Protein AF-A0A2K6T485-F1 (afdb_monomer)

Radius of gyration: 26.62 Å; Cα contacts (8 Å, |Δi|>4): 175; chains: 1; bounding box: 55×67×64 Å

Structure (mmCIF, N/CA/C/O backbone):
data_AF-A0A2K6T485-F1
#
_entry.id   AF-A0A2K6T485-F1
#
loop_
_atom_site.group_PDB
_atom_site.id
_atom_site.type_symbol
_atom_site.label_atom_id
_atom_site.label_alt_id
_atom_site.label_comp_id
_atom_site.label_asym_id
_atom_site.label_entity_id
_atom_site.label_seq_id
_atom_site.pdbx_PDB_ins_code
_atom_site.Cartn_x
_atom_site.Cartn_y
_atom_site.Cartn_z
_atom_site.occupancy
_atom_site.B_iso_or_equiv
_atom_site.auth_seq_id
_atom_site.auth_comp_id
_atom_site.auth_asym_id
_atom_site.auth_atom_id
_atom_site.pdbx_PDB_model_num
ATOM 1 N N . MET A 1 1 ? -20.050 4.918 21.031 1.00 79.94 1 MET A N 1
ATOM 2 C CA . MET A 1 1 ? -18.834 5.276 20.266 1.00 79.94 1 MET A CA 1
ATOM 3 C C . MET A 1 1 ? -19.075 6.626 19.603 1.00 79.94 1 MET A C 1
ATOM 5 O O . MET A 1 1 ? -20.234 6.960 19.398 1.00 79.94 1 MET A O 1
ATOM 9 N N . ASP A 1 2 ? -18.033 7.409 19.326 1.00 85.50 2 ASP A N 1
ATOM 10 C CA . ASP A 1 2 ? -18.155 8.648 18.541 1.00 85.50 2 ASP A CA 1
ATOM 11 C C . ASP A 1 2 ? -18.545 8.312 17.085 1.00 85.50 2 ASP A C 1
ATOM 13 O O . ASP A 1 2 ? -18.011 7.363 16.506 1.00 85.50 2 ASP A O 1
ATOM 17 N N . GLU A 1 3 ? -19.474 9.066 16.495 1.00 88.00 3 GLU A N 1
ATOM 18 C CA . GLU A 1 3 ? -19.942 8.876 15.114 1.00 88.00 3 GLU A CA 1
ATOM 19 C C . GLU A 1 3 ? -18.791 8.966 14.098 1.00 88.00 3 GLU A C 1
ATOM 21 O O . GLU A 1 3 ? -18.724 8.194 13.139 1.00 88.00 3 GLU A O 1
ATOM 26 N N . THR A 1 4 ? -17.820 9.848 14.345 1.00 89.06 4 THR A N 1
ATOM 27 C CA . THR A 1 4 ? -16.644 10.013 13.480 1.00 89.06 4 THR A CA 1
ATOM 28 C C . THR A 1 4 ? -15.755 8.769 13.478 1.00 89.06 4 THR A C 1
ATOM 30 O O . THR A 1 4 ? -15.244 8.357 12.432 1.00 89.06 4 THR A O 1
ATOM 33 N N . VAL A 1 5 ? -15.622 8.120 14.638 1.00 90.19 5 VAL A N 1
ATOM 34 C CA . VAL A 1 5 ? -14.882 6.864 14.805 1.00 90.19 5 VAL A CA 1
ATOM 35 C C . VAL A 1 5 ? -15.635 5.714 14.130 1.00 90.19 5 VAL A C 1
ATOM 37 O O . VAL A 1 5 ? -15.007 4.886 13.467 1.00 90.19 5 VAL A O 1
ATOM 40 N N . ALA A 1 6 ? -16.971 5.700 14.211 1.00 89.69 6 ALA A N 1
ATOM 41 C CA . ALA A 1 6 ? -17.816 4.723 13.521 1.00 89.69 6 ALA A CA 1
ATOM 42 C C . ALA A 1 6 ? -17.600 4.745 12.011 1.00 89.69 6 ALA A C 1
ATOM 44 O O . ALA A 1 6 ? -17.328 3.711 11.393 1.00 89.69 6 ALA A O 1
ATOM 45 N N . GLU A 1 7 ? -17.678 5.937 11.421 1.00 91.62 7 GLU A N 1
ATOM 46 C CA . GLU A 1 7 ? -17.526 6.106 9.982 1.00 91.62 7 GLU A CA 1
ATOM 47 C C . GLU A 1 7 ? -16.088 5.813 9.532 1.00 91.62 7 GLU A C 1
ATOM 49 O O . GLU A 1 7 ? -15.882 5.226 8.466 1.00 91.62 7 GLU A O 1
ATOM 54 N N . PHE A 1 8 ? -15.084 6.136 10.356 1.00 92.75 8 PHE A N 1
ATOM 55 C CA . PHE A 1 8 ? -13.697 5.763 10.084 1.00 92.75 8 PHE A CA 1
ATOM 56 C C . PHE A 1 8 ? -13.519 4.241 10.032 1.00 92.75 8 PHE A C 1
ATOM 58 O O . PHE A 1 8 ? -13.051 3.715 9.021 1.00 92.75 8 PHE A O 1
ATOM 65 N N . ILE A 1 9 ? -13.954 3.519 11.072 1.00 92.31 9 ILE A N 1
ATOM 66 C CA . ILE A 1 9 ? -13.862 2.052 11.135 1.00 92.31 9 ILE A CA 1
ATOM 67 C C . ILE A 1 9 ? -14.595 1.426 9.946 1.00 92.31 9 ILE A C 1
ATOM 69 O O . ILE A 1 9 ? -14.029 0.602 9.225 1.00 92.31 9 ILE A O 1
ATOM 73 N N . LYS A 1 10 ? -15.831 1.859 9.684 1.00 93.19 10 LYS A N 1
ATOM 74 C CA . LYS A 1 10 ? -16.636 1.398 8.548 1.00 93.19 10 LYS A CA 1
ATOM 75 C C . LYS A 1 10 ? -15.887 1.561 7.227 1.00 93.19 10 LYS A C 1
ATOM 77 O O . LYS A 1 10 ? -15.813 0.616 6.438 1.00 93.19 10 LYS A O 1
ATOM 82 N N . ARG A 1 11 ? -15.307 2.738 6.982 1.00 93.31 11 ARG A N 1
ATOM 83 C CA . ARG A 1 11 ? -14.597 3.034 5.735 1.00 93.31 11 ARG A CA 1
ATOM 84 C C . ARG A 1 11 ? -13.308 2.228 5.599 1.00 93.31 11 ARG A C 1
ATOM 86 O O . ARG A 1 11 ? -13.016 1.764 4.498 1.00 93.31 11 ARG A O 1
ATOM 93 N N . THR A 1 12 ? -12.576 2.005 6.688 1.00 92.00 12 THR A N 1
ATOM 94 C CA . THR A 1 12 ? -11.377 1.155 6.694 1.00 92.00 12 THR A CA 1
ATOM 95 C C . THR A 1 12 ? -11.732 -0.300 6.395 1.00 92.00 12 THR A C 1
ATOM 97 O O . THR A 1 12 ? -11.149 -0.896 5.491 1.00 92.00 12 THR A O 1
ATOM 100 N N . ILE A 1 13 ? -12.767 -0.854 7.033 1.00 92.12 13 ILE A N 1
ATOM 101 C CA . ILE A 1 13 ? -13.208 -2.234 6.772 1.00 92.12 13 ILE A CA 1
ATOM 102 C C . ILE A 1 13 ? -13.727 -2.398 5.332 1.00 92.12 13 ILE A C 1
ATOM 104 O O . ILE A 1 13 ? -13.461 -3.406 4.671 1.00 92.12 13 ILE A O 1
ATOM 108 N N . LEU A 1 14 ? -14.417 -1.390 4.787 1.00 92.94 14 LEU A N 1
ATOM 109 C CA . LEU A 1 14 ? -14.865 -1.401 3.392 1.00 92.94 14 LEU A CA 1
ATOM 110 C C . LEU A 1 14 ? -13.715 -1.409 2.373 1.00 92.94 14 LEU A C 1
ATOM 112 O O . LEU A 1 14 ? -13.938 -1.864 1.250 1.00 92.94 14 LEU A O 1
ATOM 116 N N . LYS A 1 15 ? -12.497 -0.989 2.730 1.00 91.12 15 LYS A N 1
ATOM 117 C CA . LYS A 1 15 ? -11.320 -1.096 1.846 1.00 91.12 15 LYS A CA 1
ATOM 118 C C . LYS A 1 15 ? -10.732 -2.510 1.804 1.00 91.12 15 LYS A C 1
ATOM 120 O O . LYS A 1 15 ? -10.222 -2.925 0.768 1.00 91.12 15 LYS A O 1
ATOM 125 N N . ILE A 1 16 ? -10.862 -3.280 2.884 1.00 91.69 16 ILE A N 1
ATOM 126 C CA . ILE A 1 16 ? -10.257 -4.615 3.026 1.00 91.69 16 ILE A CA 1
ATOM 127 C C . ILE A 1 16 ? -10.924 -5.635 2.099 1.00 91.69 16 ILE A C 1
ATOM 129 O O . ILE A 1 16 ? -12.150 -5.716 2.049 1.00 91.69 16 ILE A O 1
ATOM 133 N N . ARG A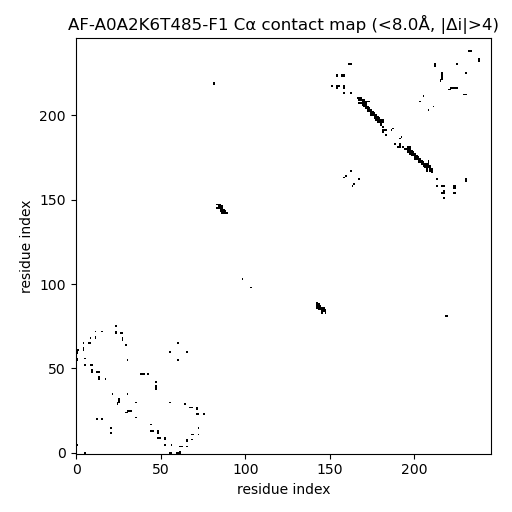 1 17 ? -10.167 -6.468 1.380 1.00 89.06 17 ARG A N 1
ATOM 134 C CA . ARG A 1 17 ? -10.760 -7.524 0.540 1.00 89.06 17 ARG A CA 1
ATOM 135 C C . ARG A 1 17 ? -11.401 -8.627 1.392 1.00 89.06 17 ARG A C 1
ATOM 137 O O . ARG A 1 17 ? -10.921 -8.955 2.470 1.00 89.06 17 ARG A O 1
ATOM 144 N N . MET A 1 18 ? -12.486 -9.234 0.902 1.00 86.62 18 MET A N 1
ATOM 145 C CA . MET A 1 18 ? -13.259 -10.230 1.671 1.00 86.62 18 MET A CA 1
ATOM 146 C C . MET A 1 18 ? -12.441 -11.460 2.096 1.00 86.62 18 MET A C 1
ATOM 148 O O . MET A 1 18 ? -12.675 -12.001 3.170 1.00 86.62 18 MET A O 1
ATOM 152 N N . ASN A 1 19 ? -11.482 -11.888 1.274 1.00 86.56 19 ASN A N 1
ATOM 153 C CA . ASN A 1 19 ? -10.583 -13.009 1.566 1.00 86.56 19 ASN A CA 1
ATOM 154 C C . ASN A 1 19 ? -9.575 -12.706 2.691 1.00 86.56 19 ASN A C 1
ATOM 156 O O . ASN A 1 19 ? -9.123 -13.625 3.361 1.00 86.56 19 ASN A O 1
ATOM 160 N N . GLU A 1 20 ? -9.225 -11.435 2.889 1.00 90.12 20 GLU A N 1
ATOM 161 C CA . GLU A 1 20 ? -8.238 -10.970 3.874 1.00 90.12 20 GLU A CA 1
ATOM 162 C C . GLU A 1 20 ? -8.903 -10.462 5.161 1.00 90.12 20 GLU A C 1
ATOM 164 O O . GLU A 1 20 ? -8.262 -10.382 6.208 1.00 90.12 20 GLU A O 1
ATOM 169 N N . LEU A 1 21 ? -10.202 -10.151 5.103 1.00 90.00 21 LEU A N 1
ATOM 170 C CA . LEU A 1 21 ? -10.945 -9.506 6.181 1.00 90.00 21 LEU A CA 1
ATOM 171 C C . LEU A 1 21 ? -10.860 -10.255 7.512 1.00 90.00 21 LEU A C 1
ATOM 173 O O . LEU A 1 21 ? -10.570 -9.642 8.535 1.00 90.00 21 LEU A O 1
ATOM 177 N N . LEU A 1 22 ? -11.075 -11.571 7.508 1.00 89.19 22 LEU A N 1
ATOM 178 C CA . LEU A 1 22 ? -11.005 -12.366 8.735 1.00 89.19 22 LEU A CA 1
ATOM 179 C C . LEU A 1 22 ? -9.598 -12.328 9.351 1.00 89.19 22 LEU A C 1
ATOM 181 O O . LEU A 1 22 ? -9.467 -12.202 10.563 1.00 89.19 22 LEU A O 1
ATOM 185 N N . THR A 1 23 ? -8.554 -12.401 8.525 1.00 90.88 23 THR A N 1
ATOM 186 C CA . THR A 1 23 ? -7.157 -12.361 8.975 1.00 90.88 23 THR A CA 1
ATOM 187 C C . THR A 1 23 ? -6.824 -11.021 9.624 1.00 90.88 23 THR A C 1
ATOM 189 O O . THR A 1 23 ? -6.237 -10.998 10.703 1.00 90.88 23 THR A O 1
ATOM 192 N N . ILE A 1 24 ? -7.253 -9.912 9.013 1.00 92.12 24 ILE A N 1
ATOM 193 C CA . ILE A 1 24 ? -7.027 -8.568 9.560 1.00 92.12 24 ILE A CA 1
ATOM 194 C C . ILE A 1 24 ? -7.814 -8.362 10.859 1.00 92.12 24 ILE A C 1
ATOM 196 O O . ILE A 1 24 ? -7.262 -7.836 11.820 1.00 92.12 24 ILE A O 1
ATOM 200 N N . LEU A 1 25 ? -9.070 -8.818 10.933 1.00 91.19 25 LEU A N 1
ATOM 201 C CA . LEU A 1 25 ? -9.871 -8.706 12.158 1.00 91.19 25 LEU A CA 1
ATOM 202 C C . LEU A 1 25 ? -9.291 -9.531 13.314 1.00 91.19 25 LEU A C 1
ATOM 204 O O . LEU A 1 25 ? -9.320 -9.068 14.450 1.00 91.19 25 LEU A O 1
ATOM 208 N N . LYS A 1 26 ? -8.729 -10.714 13.033 1.00 89.94 26 LYS A N 1
ATOM 209 C CA . LYS A 1 26 ? -8.004 -11.504 14.038 1.00 89.94 26 LYS A CA 1
ATOM 210 C C . LYS A 1 26 ? -6.728 -10.805 14.501 1.00 89.94 26 LYS A C 1
ATOM 212 O O . LYS A 1 26 ? -6.468 -10.768 15.694 1.00 89.94 26 LYS A O 1
ATOM 217 N N . ALA A 1 27 ? -5.958 -10.224 13.579 1.00 91.75 27 ALA A N 1
ATOM 218 C CA . ALA A 1 27 ? -4.752 -9.467 13.920 1.00 91.75 27 ALA A CA 1
ATOM 219 C C . ALA A 1 27 ? -5.056 -8.192 14.726 1.00 91.75 27 ALA A C 1
ATOM 221 O O . ALA A 1 27 ? -4.223 -7.750 15.510 1.00 91.75 27 ALA A O 1
ATOM 222 N N . TRP A 1 28 ? -6.241 -7.605 14.533 1.00 93.25 28 TRP A N 1
ATOM 223 C CA . TRP A 1 28 ? -6.695 -6.441 15.291 1.00 93.25 28 TRP A CA 1
ATOM 224 C C . TRP A 1 28 ? -7.025 -6.757 16.753 1.00 93.25 28 TRP A C 1
ATOM 226 O O . TRP A 1 28 ? -6.926 -5.862 17.585 1.00 93.25 28 TRP A O 1
ATOM 236 N N . ASP A 1 29 ? -7.396 -8.004 17.066 1.00 89.31 29 ASP A N 1
ATOM 237 C CA . ASP A 1 29 ? -7.636 -8.533 18.424 1.00 89.31 29 ASP A CA 1
ATOM 238 C C . ASP A 1 29 ? -8.645 -7.741 19.293 1.00 89.31 29 ASP A C 1
ATOM 240 O O . ASP A 1 29 ? -8.811 -7.971 20.487 1.00 89.31 29 ASP A O 1
ATOM 244 N N . PHE A 1 30 ? -9.393 -6.811 18.697 1.00 90.31 30 PHE A N 1
ATOM 245 C CA . PHE A 1 30 ? -10.444 -6.060 19.388 1.00 90.31 30 PHE A CA 1
ATOM 246 C C . PHE A 1 30 ? -11.745 -6.877 19.521 1.00 90.31 30 PHE A C 1
ATOM 248 O O . PHE A 1 30 ? -12.484 -6.805 20.518 1.00 90.31 30 PHE A O 1
ATOM 255 N N . LEU A 1 31 ? -12.035 -7.688 18.498 1.00 86.19 31 LEU A N 1
ATOM 256 C CA . LEU A 1 31 ? -13.189 -8.579 18.446 1.00 86.19 31 LEU A CA 1
ATOM 257 C C . LEU A 1 31 ? -12.742 -10.016 18.762 1.00 86.19 31 LEU A C 1
ATOM 259 O O . LEU A 1 31 ? -12.015 -10.606 17.966 1.00 86.19 31 LEU A O 1
ATOM 263 N N . PRO A 1 32 ? -13.177 -10.599 19.894 1.00 80.44 32 PRO A N 1
ATOM 264 C CA . PRO A 1 32 ? -12.758 -11.930 20.306 1.00 80.44 32 PRO A CA 1
ATOM 265 C C . PRO A 1 32 ? -13.291 -12.998 19.348 1.00 80.44 32 PRO A C 1
ATOM 267 O O . PRO A 1 32 ? -14.326 -12.835 18.695 1.00 80.44 32 PRO A O 1
ATOM 270 N N . GLU A 1 33 ? -12.582 -14.121 19.275 1.00 79.75 33 GLU A N 1
ATOM 271 C CA . GLU A 1 33 ? -12.801 -15.131 18.237 1.00 79.75 33 GLU A CA 1
ATOM 272 C C . GLU A 1 33 ? -14.192 -15.786 18.295 1.00 79.75 33 GLU A C 1
ATOM 274 O O . GLU A 1 33 ? -14.746 -16.148 17.260 1.00 79.75 33 GLU A O 1
ATOM 279 N N . ASN A 1 34 ? -14.815 -15.848 19.473 1.00 78.69 34 ASN A N 1
ATOM 280 C CA . ASN A 1 34 ? -16.198 -16.306 19.645 1.00 78.69 34 ASN A CA 1
ATOM 281 C C . ASN A 1 34 ? -17.222 -15.429 18.895 1.00 78.69 34 ASN A C 1
ATOM 283 O O . ASN A 1 34 ? -18.171 -15.940 18.297 1.00 78.69 34 ASN A O 1
ATOM 287 N N . GLN A 1 35 ? -17.015 -14.112 18.882 1.00 78.31 35 GLN A N 1
ATOM 288 C CA . GLN A 1 35 ? -17.867 -13.172 18.153 1.00 78.31 35 GLN A CA 1
ATOM 289 C C . GLN A 1 35 ? -17.597 -13.263 16.650 1.00 78.31 35 GLN A C 1
ATOM 291 O O . GLN A 1 35 ? -18.531 -13.274 15.851 1.00 78.31 35 GLN A O 1
ATOM 296 N N . LEU A 1 36 ? -16.329 -13.432 16.262 1.00 79.19 36 LEU A N 1
ATOM 297 C CA . LEU A 1 36 ? -15.944 -13.637 14.865 1.00 79.19 36 LEU A CA 1
ATOM 298 C C . LEU A 1 36 ? -16.519 -14.938 14.286 1.00 79.19 36 LEU A C 1
ATOM 300 O O . LEU A 1 36 ? -16.968 -14.933 13.147 1.00 79.19 36 LEU A O 1
ATOM 304 N N . GLN A 1 37 ? -16.587 -16.030 15.052 1.00 75.56 37 GLN A N 1
ATOM 305 C CA . GLN A 1 37 ? -17.197 -17.292 14.601 1.00 75.56 37 GLN A CA 1
ATOM 306 C C . GLN A 1 37 ? -18.712 -17.189 14.372 1.00 75.56 37 GLN A C 1
ATOM 308 O O . GLN A 1 37 ? -19.254 -17.882 13.512 1.00 75.56 37 GLN A O 1
ATOM 313 N N . THR A 1 38 ? -19.391 -16.312 15.114 1.00 77.19 38 THR A N 1
ATOM 314 C CA . THR A 1 38 ? -20.844 -16.092 15.001 1.00 77.19 38 THR A CA 1
ATOM 315 C C . THR A 1 38 ? -21.204 -15.280 13.750 1.00 77.19 38 THR A C 1
ATOM 317 O O . THR A 1 38 ? -22.336 -15.310 13.264 1.00 77.19 38 THR A O 1
ATOM 320 N N . ILE A 1 39 ? -20.238 -14.554 13.189 1.00 79.12 39 ILE A N 1
ATOM 321 C CA . ILE A 1 39 ? -20.453 -13.685 12.040 1.00 79.12 39 ILE A CA 1
ATOM 322 C C . ILE A 1 39 ? -20.458 -14.493 10.736 1.00 79.12 39 ILE A C 1
ATOM 324 O O . ILE A 1 39 ? -19.507 -15.186 10.378 1.00 79.12 39 ILE A O 1
ATOM 328 N N . ASN A 1 40 ? -21.527 -14.337 9.955 1.00 80.44 40 ASN A N 1
ATOM 329 C CA . ASN A 1 40 ? -21.621 -14.940 8.631 1.00 80.44 40 ASN A CA 1
ATOM 330 C C . ASN A 1 40 ? -20.788 -14.157 7.597 1.00 80.44 40 ASN A C 1
ATOM 332 O O . ASN A 1 40 ? -21.238 -13.145 7.063 1.00 80.44 40 ASN A O 1
ATOM 336 N N . PHE A 1 41 ? -19.599 -14.653 7.252 1.00 80.44 41 PHE A N 1
ATOM 337 C CA . PHE A 1 41 ? -18.741 -14.054 6.216 1.00 80.44 41 PHE A CA 1
ATOM 338 C C . PHE A 1 41 ? -19.174 -14.353 4.769 1.00 80.44 41 PHE A C 1
ATOM 340 O O . PHE A 1 41 ? -18.571 -13.827 3.836 1.00 80.44 41 PHE A O 1
ATOM 347 N N . ARG A 1 42 ? -20.218 -15.169 4.550 1.00 79.94 42 ARG A N 1
ATOM 348 C CA . ARG A 1 42 ? -20.748 -15.470 3.204 1.00 79.94 42 ARG A CA 1
ATOM 349 C C . ARG A 1 42 ? -21.761 -14.436 2.694 1.00 79.94 42 ARG A C 1
ATOM 351 O O . ARG A 1 42 ? -22.263 -14.578 1.583 1.00 79.94 42 ARG A O 1
ATOM 358 N N . GLN A 1 43 ? -22.090 -13.423 3.494 1.00 84.69 43 GLN A N 1
ATOM 359 C CA . GLN A 1 43 ? -23.063 -12.387 3.136 1.00 84.69 43 GLN A CA 1
ATOM 360 C C . GLN A 1 43 ? -22.444 -11.223 2.345 1.00 84.69 43 GLN A C 1
ATOM 362 O O . GLN A 1 43 ? -21.229 -11.142 2.156 1.00 84.69 43 GLN A O 1
ATOM 367 N N . ARG A 1 44 ? -23.289 -10.281 1.898 1.00 85.69 44 ARG A N 1
ATOM 368 C CA . ARG A 1 44 ? -22.821 -9.037 1.269 1.00 85.69 44 ARG A CA 1
ATOM 369 C C . ARG A 1 44 ? -21.952 -8.238 2.240 1.00 85.69 44 ARG A C 1
ATOM 371 O O . ARG A 1 44 ? -22.303 -8.064 3.407 1.00 85.69 44 ARG A O 1
ATOM 378 N N . LYS A 1 45 ? -20.849 -7.695 1.721 1.00 87.88 45 LYS A N 1
ATOM 379 C CA . LYS A 1 45 ? -19.852 -6.957 2.504 1.00 87.88 45 LYS A CA 1
ATOM 380 C C . LYS A 1 45 ? -20.455 -5.798 3.297 1.00 87.88 45 LYS A C 1
ATOM 382 O O . LYS A 1 45 ? -20.119 -5.632 4.457 1.00 87.88 45 LYS A O 1
ATOM 387 N N . GLU A 1 46 ? -21.367 -5.029 2.713 1.00 88.94 46 GLU A N 1
ATOM 388 C CA . GLU A 1 46 ? -21.984 -3.882 3.394 1.00 88.94 46 GLU A CA 1
ATOM 389 C C . GLU A 1 46 ? -22.744 -4.287 4.662 1.00 88.94 46 GLU A C 1
ATOM 391 O O . GLU A 1 46 ? -22.539 -3.690 5.716 1.00 88.94 46 GLU A O 1
ATOM 396 N N . SER A 1 47 ? -23.559 -5.344 4.592 1.00 89.38 47 SER A N 1
ATOM 397 C CA . SER A 1 47 ? -24.296 -5.872 5.747 1.00 89.38 47 SER A CA 1
ATOM 398 C C . SER A 1 47 ? -23.353 -6.413 6.822 1.00 89.38 47 SER A C 1
ATOM 400 O O . SER A 1 47 ? -23.573 -6.202 8.013 1.00 89.38 47 SER A O 1
ATOM 402 N N . LEU A 1 48 ? -22.262 -7.063 6.404 1.00 90.00 48 LEU A N 1
ATOM 403 C CA . LEU A 1 48 ? -21.207 -7.520 7.305 1.00 90.00 48 LEU A CA 1
ATOM 404 C C . LEU A 1 48 ? -20.537 -6.347 8.033 1.00 90.00 48 LEU A C 1
ATOM 406 O O . LEU A 1 48 ? -20.372 -6.404 9.247 1.00 90.00 48 LEU A O 1
ATOM 410 N N . VAL A 1 49 ? -20.186 -5.278 7.313 1.00 90.94 49 VAL A N 1
ATOM 411 C CA . VAL A 1 49 ? -19.576 -4.085 7.914 1.00 90.94 49 VAL A CA 1
ATOM 412 C C . VAL A 1 49 ? -20.534 -3.410 8.890 1.00 90.94 49 VAL A C 1
ATOM 414 O O . VAL A 1 49 ? -20.109 -3.053 9.980 1.00 90.94 49 VAL A O 1
ATOM 417 N N . GLN A 1 50 ? -21.821 -3.285 8.556 1.00 90.75 50 GLN A N 1
ATOM 418 C CA . GLN A 1 50 ? -22.820 -2.740 9.484 1.00 90.75 50 GLN A CA 1
ATOM 419 C C . GLN A 1 50 ? -22.900 -3.552 10.784 1.00 90.75 50 GLN A C 1
ATOM 421 O O . GLN A 1 50 ? -22.959 -2.974 11.867 1.00 90.75 50 GLN A O 1
ATOM 426 N N . HIS A 1 51 ? -22.856 -4.884 10.688 1.00 89.81 51 HIS A N 1
ATOM 427 C CA . HIS A 1 51 ? -22.851 -5.752 11.864 1.00 89.81 51 HIS A CA 1
ATOM 428 C C . HIS A 1 51 ? -21.567 -5.591 12.695 1.00 89.81 51 HIS A C 1
ATOM 430 O O . HIS A 1 51 ? -21.640 -5.456 13.912 1.00 89.81 51 HIS A O 1
ATOM 436 N N . LEU A 1 52 ? -20.402 -5.537 12.042 1.00 90.00 52 LEU A N 1
ATOM 437 C CA . LEU A 1 52 ? -19.113 -5.317 12.706 1.00 90.00 52 LEU A CA 1
ATOM 438 C C . LEU A 1 52 ? -19.050 -3.959 13.414 1.00 90.00 52 LEU A C 1
ATOM 440 O O . LEU A 1 52 ? -18.594 -3.888 14.549 1.00 90.00 52 LEU A O 1
ATOM 444 N N . VAL A 1 53 ? -19.538 -2.893 12.775 1.00 91.62 53 VAL A N 1
ATOM 445 C CA . VAL A 1 53 ? -19.582 -1.551 13.373 1.00 91.62 53 VAL A CA 1
ATOM 446 C C . VAL A 1 53 ? -20.481 -1.542 14.606 1.00 91.62 53 VAL A C 1
ATOM 448 O O . VAL A 1 53 ? -20.070 -1.003 15.627 1.00 91.62 53 VAL A O 1
ATOM 451 N N . ARG A 1 54 ? -21.641 -2.212 14.564 1.00 91.00 54 ARG A N 1
ATOM 452 C CA . ARG A 1 54 ? -22.523 -2.345 15.735 1.00 91.00 54 ARG A CA 1
ATOM 453 C C . ARG A 1 54 ? -21.830 -3.053 16.905 1.00 91.00 54 ARG A C 1
ATOM 455 O O . ARG A 1 54 ? -21.904 -2.582 18.032 1.00 91.00 54 ARG A O 1
ATOM 462 N N . LEU A 1 55 ? -21.090 -4.131 16.643 1.00 89.81 55 LEU A N 1
ATOM 463 C CA . LEU A 1 55 ? -20.302 -4.811 17.681 1.00 89.81 55 LEU A CA 1
ATOM 464 C C . LEU A 1 55 ? -19.199 -3.905 18.253 1.00 89.81 55 LEU A C 1
ATOM 466 O O . LEU A 1 55 ? -18.928 -3.930 19.454 1.00 89.81 55 LEU A O 1
ATOM 470 N N . CYS A 1 56 ? -18.576 -3.077 17.411 1.00 90.38 56 CYS A N 1
ATOM 471 C CA . CYS A 1 56 ? -17.612 -2.074 17.862 1.00 90.38 56 CYS A CA 1
ATOM 472 C C . CYS A 1 56 ? -18.266 -0.961 18.698 1.00 90.38 56 CYS A C 1
ATOM 474 O O . CYS A 1 56 ? -17.652 -0.475 19.648 1.00 90.38 56 CYS A O 1
ATOM 476 N N . GLU A 1 57 ? -19.508 -0.577 18.390 1.00 90.06 57 GLU A N 1
ATOM 477 C CA . GLU A 1 57 ? -20.293 0.374 19.184 1.00 90.06 57 GLU A CA 1
ATOM 478 C C . GLU A 1 57 ? -20.619 -0.176 20.570 1.00 90.06 57 GLU A C 1
ATOM 480 O O . GLU A 1 57 ? -20.384 0.518 21.560 1.00 90.06 57 GLU A O 1
ATOM 485 N N . GLU A 1 58 ? -21.097 -1.422 20.634 1.00 89.69 58 GLU A N 1
ATOM 486 C CA . GLU A 1 58 ? -21.443 -2.127 21.875 1.00 89.69 58 GLU A CA 1
ATOM 487 C C . GLU A 1 58 ? -20.229 -2.303 22.795 1.00 89.69 58 GLU A C 1
ATOM 489 O O . GLU A 1 58 ? -20.334 -2.164 24.012 1.00 89.69 58 GLU A O 1
ATOM 494 N N . LYS A 1 59 ? -19.048 -2.556 22.220 1.00 87.69 59 LYS A N 1
ATOM 495 C CA . LYS A 1 59 ? -17.785 -2.662 22.966 1.00 87.69 59 LYS A CA 1
ATOM 496 C C . LYS A 1 59 ? -17.097 -1.323 23.230 1.00 87.69 59 LYS A C 1
ATOM 498 O O . LYS A 1 59 ? -16.007 -1.316 23.795 1.00 87.69 59 LYS A O 1
ATOM 503 N N . HIS A 1 60 ? -17.718 -0.210 22.843 1.00 86.81 60 HIS A N 1
ATOM 504 C CA . HIS A 1 60 ? -17.178 1.138 23.009 1.00 86.81 60 HIS A CA 1
ATOM 505 C C . HIS A 1 60 ? -15.778 1.321 22.398 1.00 86.81 60 HIS A C 1
ATOM 507 O O . HIS A 1 60 ? -14.868 1.803 23.073 1.00 86.81 60 HIS A O 1
ATOM 513 N N . ALA A 1 61 ? -15.606 0.972 21.118 1.00 89.31 61 ALA A N 1
ATOM 514 C CA . ALA A 1 61 ? -14.331 1.185 20.436 1.00 89.31 61 ALA A CA 1
ATOM 515 C C . ALA A 1 61 ? -13.897 2.659 20.507 1.00 89.31 61 ALA A C 1
ATOM 517 O O . ALA A 1 61 ? -14.690 3.589 20.317 1.00 89.31 61 ALA A O 1
ATOM 518 N N . SER A 1 62 ? -12.623 2.863 20.818 1.00 92.19 62 SER A N 1
ATOM 519 C CA . SER A 1 62 ? -12.012 4.178 20.950 1.00 92.19 62 SER A CA 1
ATOM 520 C C . SER A 1 62 ? -11.339 4.615 19.648 1.00 92.19 62 SER A C 1
ATOM 522 O O . SER A 1 62 ? -11.090 3.819 18.740 1.00 92.19 62 SER A O 1
ATOM 524 N N . LEU A 1 63 ? -10.967 5.895 19.573 1.00 91.12 63 LEU A N 1
ATOM 525 C CA . LEU A 1 63 ? -10.149 6.412 18.473 1.00 91.12 63 LEU A CA 1
ATOM 526 C C . LEU A 1 63 ? -8.805 5.669 18.350 1.00 91.12 63 LEU A C 1
ATOM 528 O O . LEU A 1 63 ? -8.311 5.481 17.242 1.00 91.12 63 LEU A O 1
ATOM 532 N N . ASN A 1 64 ? -8.224 5.220 19.469 1.00 90.75 64 ASN A N 1
ATOM 533 C CA . ASN A 1 64 ? -6.970 4.464 19.447 1.00 90.75 64 ASN A CA 1
ATOM 534 C C . ASN A 1 64 ? -7.156 3.089 18.795 1.00 90.75 64 ASN A C 1
ATOM 536 O O . ASN A 1 64 ? -6.287 2.660 18.042 1.00 90.75 64 ASN A O 1
ATOM 540 N N . ASP A 1 65 ? -8.290 2.428 19.041 1.00 91.81 65 ASP A N 1
ATOM 541 C CA . ASP A 1 65 ? -8.595 1.120 18.447 1.00 91.81 65 ASP A CA 1
ATOM 542 C C . ASP A 1 65 ? -8.807 1.251 16.936 1.00 91.81 65 ASP A C 1
ATOM 544 O O . ASP A 1 65 ? -8.307 0.441 16.155 1.00 91.81 65 ASP A O 1
ATOM 548 N N . ALA A 1 66 ? -9.483 2.323 16.517 1.00 92.00 66 ALA A N 1
ATOM 549 C CA . ALA A 1 66 ? -9.646 2.673 15.112 1.00 92.00 66 ALA A CA 1
ATOM 550 C C . ALA A 1 66 ? -8.303 2.985 14.427 1.00 92.00 66 ALA A C 1
ATOM 552 O O . ALA A 1 66 ? -8.045 2.494 13.329 1.00 92.00 66 ALA A O 1
ATOM 553 N N . ALA A 1 67 ? -7.420 3.747 15.080 1.00 91.88 67 ALA A N 1
ATOM 554 C CA . ALA A 1 67 ? -6.077 4.020 14.570 1.00 91.88 67 ALA A CA 1
ATOM 555 C C . ALA A 1 67 ? -5.228 2.741 14.474 1.00 91.88 67 ALA A C 1
ATOM 557 O O . ALA A 1 67 ? -4.504 2.551 13.499 1.00 91.88 67 ALA A O 1
ATOM 558 N N . LEU A 1 68 ? -5.350 1.829 15.445 1.00 94.38 68 LEU A N 1
ATOM 559 C CA . LEU A 1 68 ? -4.670 0.535 15.409 1.00 94.38 68 LEU A CA 1
ATOM 560 C C . LEU A 1 68 ? -5.126 -0.311 14.212 1.00 94.38 68 LEU A C 1
ATOM 562 O O . LEU A 1 68 ? -4.289 -0.911 13.540 1.00 94.38 68 LEU A O 1
ATOM 566 N N . LEU A 1 69 ? -6.427 -0.314 13.903 1.00 93.94 69 LEU A N 1
ATOM 567 C CA . LEU A 1 69 ? -6.962 -0.995 12.722 1.00 93.94 69 LEU A CA 1
ATOM 568 C C . LEU A 1 69 ? -6.344 -0.456 11.420 1.00 93.94 69 LEU A C 1
ATOM 570 O O . LEU A 1 69 ? -6.012 -1.238 10.531 1.00 93.94 69 LEU A O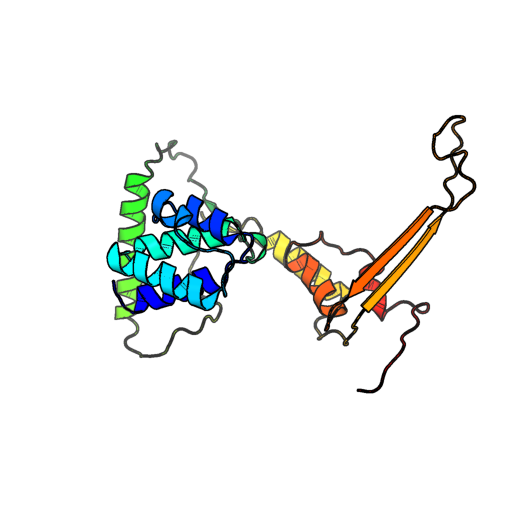 1
ATOM 574 N N . ASP A 1 70 ? -6.166 0.861 11.308 1.00 92.88 70 ASP A N 1
ATOM 575 C CA . ASP A 1 70 ? -5.551 1.497 10.133 1.00 92.88 70 ASP A CA 1
ATOM 576 C C . ASP A 1 70 ? -4.050 1.176 9.997 1.00 92.88 70 ASP A C 1
ATOM 578 O O . ASP A 1 70 ? -3.558 0.904 8.896 1.00 92.88 70 ASP A O 1
ATOM 582 N N . ILE A 1 71 ? -3.328 1.106 11.122 1.00 93.25 71 ILE A N 1
ATOM 583 C CA . ILE A 1 71 ? -1.928 0.657 11.150 1.00 93.25 71 ILE A CA 1
ATOM 584 C C . ILE A 1 71 ? -1.827 -0.786 10.647 1.00 93.25 71 ILE A C 1
ATOM 586 O O . ILE A 1 71 ? -1.005 -1.074 9.776 1.00 93.25 71 ILE A O 1
ATOM 590 N N . ILE A 1 72 ? -2.677 -1.686 11.149 1.00 93.88 72 ILE A N 1
ATOM 591 C CA . ILE A 1 72 ? -2.692 -3.092 10.725 1.00 93.88 72 ILE A CA 1
ATOM 592 C C . ILE A 1 72 ? -3.054 -3.190 9.243 1.00 93.88 72 ILE A C 1
ATOM 594 O O . ILE A 1 72 ? -2.364 -3.871 8.490 1.00 93.88 72 ILE A O 1
ATOM 598 N N . TYR A 1 73 ? -4.070 -2.457 8.782 1.00 93.06 73 TYR A N 1
ATOM 599 C CA . TYR A 1 73 ? -4.394 -2.378 7.357 1.00 93.06 73 TYR A CA 1
ATOM 600 C C . TYR A 1 73 ? -3.161 -1.993 6.521 1.00 93.06 73 TYR A C 1
ATOM 602 O O . TYR A 1 73 ? -2.826 -2.672 5.549 1.00 93.06 73 TYR A O 1
ATOM 610 N N . THR A 1 74 ? -2.427 -0.960 6.935 1.00 92.56 74 THR A N 1
ATOM 611 C CA . THR A 1 74 ? -1.208 -0.517 6.246 1.00 92.56 74 THR A CA 1
ATOM 612 C C . THR A 1 74 ? -0.117 -1.597 6.237 1.00 92.56 74 THR A C 1
ATOM 614 O O . THR A 1 74 ? 0.557 -1.765 5.222 1.00 92.56 74 THR A O 1
ATOM 617 N N . GLN A 1 75 ? 0.022 -2.389 7.308 1.00 91.94 75 GLN A N 1
ATOM 618 C CA . GLN A 1 75 ? 0.973 -3.509 7.368 1.00 91.94 75 GLN A CA 1
ATOM 619 C C . GLN A 1 75 ? 0.659 -4.621 6.358 1.00 91.94 75 GLN A C 1
ATOM 621 O O . GLN A 1 75 ? 1.578 -5.162 5.749 1.00 91.94 75 GLN A O 1
ATOM 626 N N . PHE A 1 76 ? -0.617 -4.949 6.141 1.00 89.06 76 PHE A N 1
ATOM 627 C CA . PHE A 1 76 ? -1.017 -5.946 5.136 1.00 89.06 76 PHE A CA 1
ATOM 628 C C . PHE A 1 76 ? -0.972 -5.398 3.699 1.00 89.06 76 PHE A C 1
ATOM 630 O O . PHE A 1 76 ? -0.904 -6.162 2.735 1.00 89.06 76 PHE A O 1
ATOM 637 N N . HIS A 1 77 ? -0.967 -4.073 3.541 1.00 88.56 77 HIS A N 1
ATOM 638 C CA . HIS A 1 77 ? -1.011 -3.390 2.250 1.00 88.56 77 HIS A CA 1
ATOM 639 C C . HIS A 1 77 ? 0.198 -2.468 2.010 1.00 88.56 77 HIS A C 1
ATOM 641 O O . HIS A 1 77 ? 0.064 -1.418 1.383 1.00 88.56 77 HIS A O 1
ATOM 647 N N . GLN A 1 78 ? 1.399 -2.882 2.437 1.00 85.31 78 GLN A N 1
ATOM 648 C CA . GLN A 1 78 ? 2.643 -2.101 2.293 1.00 85.31 78 GLN A CA 1
ATOM 649 C C . GLN A 1 78 ? 2.929 -1.645 0.853 1.00 85.31 78 GLN A C 1
ATOM 651 O O . GLN A 1 78 ? 3.469 -0.563 0.649 1.00 85.31 78 GLN A O 1
ATOM 656 N N . HIS A 1 79 ? 2.518 -2.441 -0.139 1.00 80.25 79 HIS A N 1
ATOM 657 C CA . HIS A 1 79 ? 2.669 -2.154 -1.570 1.00 80.25 79 HIS A CA 1
ATOM 658 C C . HIS A 1 79 ? 1.800 -0.988 -2.076 1.00 80.25 79 HIS A C 1
ATOM 660 O O . HIS A 1 79 ? 2.000 -0.522 -3.192 1.00 80.25 79 HIS A O 1
ATOM 666 N N . GLN A 1 80 ? 0.804 -0.537 -1.303 1.00 82.56 80 GLN A N 1
ATOM 667 C CA . GLN A 1 80 ? -0.047 0.603 -1.672 1.00 82.56 80 GLN A CA 1
ATOM 668 C C . GLN A 1 80 ? 0.583 1.951 -1.303 1.00 82.56 80 GLN A C 1
ATOM 670 O O . GLN A 1 80 ? 0.031 2.998 -1.647 1.00 82.56 80 GLN A O 1
ATOM 675 N N . LYS A 1 81 ? 1.694 1.944 -0.559 1.00 83.31 81 LYS A N 1
ATOM 676 C CA . LYS A 1 81 ? 2.375 3.142 -0.071 1.00 83.31 81 LYS A CA 1
ATOM 677 C C . LYS A 1 81 ? 3.767 3.241 -0.679 1.00 83.31 81 LYS A C 1
ATOM 679 O O . LYS A 1 81 ? 4.407 2.237 -0.971 1.00 83.31 81 LYS A O 1
ATOM 684 N N . ILE A 1 82 ? 4.222 4.477 -0.841 1.00 78.12 82 ILE A N 1
ATOM 685 C CA . ILE A 1 82 ? 5.607 4.790 -1.180 1.00 78.12 82 ILE A CA 1
ATOM 686 C C . ILE A 1 82 ? 6.307 5.110 0.135 1.00 78.12 82 ILE A C 1
ATOM 688 O O . ILE A 1 82 ? 5.793 5.898 0.927 1.00 78.12 82 ILE A O 1
ATOM 692 N N . TRP A 1 83 ? 7.451 4.477 0.365 1.00 83.50 83 TRP A N 1
ATOM 693 C CA . TRP A 1 83 ? 8.206 4.611 1.605 1.00 83.50 83 TRP A CA 1
ATOM 694 C C . TRP A 1 83 ? 9.391 5.568 1.426 1.00 83.50 83 TRP A C 1
ATOM 696 O O . TRP A 1 83 ? 10.014 5.631 0.358 1.00 83.50 83 TRP A O 1
ATOM 706 N N . ASP A 1 84 ? 9.687 6.315 2.484 1.00 83.38 84 ASP A N 1
ATOM 707 C CA . ASP A 1 84 ? 10.863 7.174 2.632 1.00 83.38 84 ASP A CA 1
ATOM 708 C C . ASP A 1 84 ? 11.772 6.592 3.714 1.00 83.38 84 ASP A C 1
ATOM 710 O O . ASP A 1 84 ? 11.282 6.024 4.696 1.00 83.38 84 ASP A O 1
ATOM 714 N N . VAL A 1 85 ? 13.088 6.700 3.518 1.00 85.75 85 VAL A N 1
ATOM 715 C CA . VAL A 1 85 ? 14.081 6.140 4.443 1.00 85.75 85 VAL A CA 1
ATOM 716 C C . VAL A 1 85 ? 14.889 7.280 5.041 1.00 85.75 85 VAL A C 1
ATOM 718 O O . VAL A 1 85 ? 15.602 7.986 4.330 1.00 85.75 85 VAL A O 1
ATOM 721 N N . PHE A 1 86 ? 14.768 7.444 6.356 1.00 83.31 86 PHE A N 1
ATOM 722 C CA . PHE A 1 86 ? 15.482 8.460 7.118 1.00 83.31 86 PHE A CA 1
ATOM 723 C C . PHE A 1 86 ? 16.460 7.815 8.095 1.00 83.31 86 PHE A C 1
ATOM 725 O O . PHE A 1 86 ? 16.109 6.867 8.799 1.00 83.31 86 PHE A O 1
ATOM 732 N N . GLN A 1 87 ? 17.652 8.396 8.186 1.00 82.88 87 GLN A N 1
ATOM 733 C CA . GLN A 1 87 ? 18.666 8.072 9.178 1.00 82.88 87 GLN A CA 1
ATOM 734 C C . GLN A 1 87 ? 18.777 9.204 10.192 1.00 82.88 87 GLN A C 1
ATOM 736 O O . GLN A 1 87 ? 18.764 10.373 9.814 1.00 82.88 87 GLN A O 1
ATOM 741 N N . MET A 1 88 ? 18.945 8.862 11.468 1.00 84.06 88 MET A N 1
ATOM 742 C CA . MET A 1 88 ? 19.315 9.818 12.513 1.00 84.06 88 MET A CA 1
ATOM 743 C C . MET A 1 88 ? 20.728 9.496 13.002 1.00 84.06 88 MET A C 1
ATOM 745 O O . MET A 1 88 ? 20.987 8.363 13.414 1.00 84.06 88 MET A O 1
ATOM 749 N N . SER A 1 89 ? 21.635 10.472 12.964 1.00 81.19 89 SER A N 1
ATOM 750 C CA . SER A 1 89 ? 22.999 10.338 13.491 1.00 81.19 89 SER A CA 1
ATOM 751 C C . SER A 1 89 ? 23.153 11.023 14.848 1.00 81.19 89 SER A C 1
ATOM 753 O O . SER A 1 89 ? 22.622 12.114 15.058 1.00 81.19 89 SER A O 1
ATOM 755 N N . LYS A 1 90 ? 23.929 10.408 15.744 1.00 76.44 90 LYS A N 1
ATOM 756 C CA . LYS A 1 90 ? 24.391 11.038 16.988 1.00 76.44 90 LYS A CA 1
ATOM 757 C C . LYS A 1 90 ? 25.664 11.847 16.757 1.00 76.44 90 LYS A C 1
ATOM 759 O O . LYS A 1 90 ? 26.406 11.569 15.812 1.00 76.44 90 LYS A O 1
ATOM 764 N N . GLU A 1 91 ? 25.936 12.811 17.631 1.00 73.69 91 GLU A N 1
ATOM 765 C CA . GLU A 1 91 ? 27.233 13.489 17.622 1.00 73.69 91 GLU A CA 1
ATOM 766 C C . GLU A 1 91 ? 28.342 12.536 18.116 1.00 73.69 91 GLU A C 1
ATOM 768 O O . GLU A 1 91 ? 28.099 11.701 18.996 1.00 73.69 91 GLU A O 1
ATOM 773 N N . PRO A 1 92 ? 29.565 12.609 17.555 1.00 63.09 92 PRO A N 1
ATOM 774 C CA . PRO A 1 92 ? 30.664 11.750 17.978 1.00 63.09 92 PRO A CA 1
ATOM 775 C C . PRO A 1 92 ? 31.048 12.062 19.433 1.00 63.09 92 PRO A C 1
ATOM 777 O O . PRO A 1 92 ? 31.684 13.074 19.712 1.00 63.09 92 PRO A O 1
ATOM 780 N N . GLY A 1 93 ? 30.650 11.180 20.356 1.00 67.12 93 GLY A N 1
ATOM 781 C CA . GLY A 1 93 ? 30.867 11.325 21.801 1.00 67.12 93 GLY A CA 1
ATOM 782 C C . GLY A 1 93 ? 29.617 11.114 22.662 1.00 67.12 93 GLY A C 1
ATOM 783 O O . GLY A 1 93 ? 29.743 11.032 23.880 1.00 67.12 93 GLY A O 1
ATOM 784 N N . GLU A 1 94 ? 28.429 10.997 22.061 1.00 66.25 94 GLU A N 1
ATOM 785 C CA . GLU A 1 94 ? 27.207 10.629 22.785 1.00 66.25 94 GLU A CA 1
ATOM 786 C C . GLU A 1 94 ? 27.160 9.115 23.057 1.00 66.25 94 GLU A C 1
ATOM 788 O O . GLU A 1 94 ? 27.301 8.296 22.144 1.00 66.25 94 GLU A O 1
ATOM 793 N N . ASP A 1 95 ? 26.944 8.741 24.321 1.00 64.62 95 ASP A N 1
ATOM 794 C CA . ASP A 1 95 ? 26.841 7.348 24.762 1.00 64.62 95 ASP A CA 1
ATOM 795 C C . ASP A 1 95 ? 25.686 6.591 24.072 1.00 64.62 95 ASP A C 1
ATOM 797 O O . ASP A 1 95 ? 24.719 7.158 23.537 1.00 64.62 95 ASP A O 1
ATOM 801 N N . VAL A 1 96 ? 25.765 5.256 24.094 1.00 61.22 96 VAL A N 1
ATOM 802 C CA . VAL A 1 96 ? 24.688 4.376 23.620 1.00 61.22 96 VAL A CA 1
ATOM 803 C C . VAL A 1 96 ? 23.512 4.471 24.596 1.00 61.22 96 VAL A C 1
ATOM 805 O O . VAL A 1 96 ? 23.408 3.693 25.541 1.00 61.22 96 VAL A O 1
ATOM 808 N N . ASP A 1 97 ? 22.639 5.457 24.385 1.00 65.06 97 ASP A N 1
ATOM 809 C CA . ASP A 1 97 ? 21.414 5.617 25.171 1.00 65.06 97 ASP A CA 1
ATOM 810 C C . ASP A 1 97 ? 20.630 4.304 25.243 1.00 65.06 97 ASP A C 1
ATOM 812 O O . ASP A 1 97 ? 20.261 3.716 24.219 1.00 65.06 97 ASP A O 1
ATOM 816 N N . LEU A 1 98 ? 20.318 3.873 26.466 1.00 65.62 98 LEU A N 1
ATOM 817 C CA . LEU A 1 98 ? 19.311 2.848 26.700 1.00 65.62 98 LEU A CA 1
ATOM 818 C C . LEU A 1 98 ? 17.971 3.376 26.170 1.00 65.62 98 LEU A C 1
ATOM 820 O O . LEU A 1 98 ? 17.344 4.253 26.766 1.00 65.62 98 LEU A O 1
ATOM 824 N N . PHE A 1 99 ? 17.535 2.857 25.024 1.00 77.38 99 PHE A N 1
ATOM 825 C CA . PHE A 1 99 ? 16.308 3.312 24.385 1.00 77.38 99 PHE A CA 1
ATOM 826 C C . PHE A 1 99 ? 15.073 2.791 25.134 1.00 77.38 99 PHE A C 1
ATOM 828 O O . PHE A 1 99 ? 14.656 1.643 24.969 1.00 77.38 99 PHE A O 1
ATOM 835 N N . ASP A 1 100 ? 14.453 3.650 25.945 1.00 84.75 100 ASP A N 1
ATOM 836 C CA . ASP A 1 100 ? 13.160 3.366 26.569 1.00 84.75 100 ASP A CA 1
ATOM 837 C C . ASP A 1 100 ? 12.006 3.828 25.663 1.00 84.75 100 ASP A C 1
ATOM 839 O O . ASP A 1 100 ? 11.651 5.009 25.589 1.00 84.75 100 ASP A O 1
ATOM 843 N N . MET A 1 101 ? 11.357 2.858 25.014 1.00 87.12 101 MET A N 1
ATOM 844 C CA . MET A 1 101 ? 10.190 3.073 24.152 1.00 87.12 101 MET A CA 1
ATOM 845 C C . MET A 1 101 ? 9.033 3.793 24.869 1.00 87.12 101 MET A C 1
ATOM 847 O O . MET A 1 101 ? 8.294 4.560 24.246 1.00 87.12 101 MET A O 1
ATOM 851 N N . LYS A 1 102 ? 8.832 3.563 26.173 1.00 88.25 102 LYS A N 1
ATOM 852 C CA . LYS A 1 102 ? 7.745 4.196 26.936 1.00 88.25 102 LYS A CA 1
ATOM 853 C C . LYS A 1 102 ? 8.035 5.677 27.157 1.00 88.25 102 LYS A C 1
ATOM 855 O O . LYS A 1 102 ? 7.138 6.507 26.983 1.00 88.25 102 LYS A O 1
ATOM 860 N N . GLN A 1 103 ? 9.275 6.012 27.507 1.00 88.81 103 GLN A N 1
ATOM 861 C CA . GLN A 1 103 ? 9.713 7.404 27.618 1.00 88.81 103 GLN A CA 1
ATOM 862 C C . GLN A 1 103 ? 9.655 8.106 26.267 1.00 88.81 103 GLN A C 1
ATOM 864 O O . GLN A 1 103 ? 9.072 9.187 26.182 1.00 88.81 103 GLN A O 1
ATOM 869 N N . PHE A 1 104 ? 10.149 7.461 25.207 1.00 88.75 104 PHE A N 1
ATOM 870 C CA . PHE A 1 104 ? 10.083 7.990 23.850 1.00 88.75 104 PHE A CA 1
ATOM 871 C C . PHE A 1 104 ? 8.645 8.335 23.443 1.00 88.75 104 PHE A C 1
ATOM 873 O O . PHE A 1 104 ? 8.378 9.475 23.071 1.00 88.75 104 PHE A O 1
ATOM 880 N N . LYS A 1 105 ? 7.686 7.408 23.603 1.00 89.38 105 LYS A N 1
ATOM 881 C CA . LYS A 1 105 ? 6.263 7.652 23.286 1.00 89.38 105 LYS A CA 1
ATOM 882 C C . LYS A 1 105 ? 5.702 8.874 24.019 1.00 89.38 105 LYS A C 1
ATOM 884 O O . LYS A 1 105 ? 5.004 9.693 23.419 1.00 89.38 105 LYS A O 1
ATOM 889 N N . ASN A 1 106 ? 6.013 9.010 25.307 1.00 90.31 106 ASN A N 1
ATOM 890 C CA . ASN A 1 106 ? 5.542 10.127 26.124 1.00 90.31 106 ASN A CA 1
ATOM 891 C C . ASN A 1 106 ? 6.172 11.460 25.700 1.00 90.31 106 ASN A C 1
ATOM 893 O O . ASN A 1 106 ? 5.462 12.461 25.578 1.00 90.31 106 ASN A O 1
ATOM 897 N N . SER A 1 107 ? 7.486 11.479 25.478 1.00 89.69 107 SER A N 1
ATOM 898 C CA . SER A 1 107 ? 8.230 12.669 25.059 1.00 89.69 107 SER A CA 1
ATOM 899 C C . SER A 1 107 ? 7.820 13.113 23.659 1.00 89.69 107 SER A C 1
ATOM 901 O O . SER A 1 107 ? 7.465 14.276 23.476 1.00 89.69 107 SER A O 1
ATOM 903 N N . PHE A 1 108 ? 7.752 12.182 22.706 1.00 89.44 108 PHE A N 1
ATOM 904 C CA . PHE A 1 108 ? 7.307 12.434 21.337 1.00 89.44 108 PHE A CA 1
ATOM 905 C C . PHE A 1 108 ? 5.909 13.058 21.308 1.00 89.44 108 PHE A C 1
ATOM 907 O O . PHE A 1 108 ? 5.718 14.123 20.723 1.00 89.44 108 PHE A O 1
ATOM 914 N N . LYS A 1 109 ? 4.943 12.465 22.025 1.00 89.69 109 LYS A N 1
ATOM 915 C CA . LYS A 1 109 ? 3.578 13.003 22.114 1.00 89.69 109 LYS A CA 1
ATOM 916 C C . LYS A 1 109 ? 3.558 14.431 22.665 1.00 89.69 109 LYS A C 1
ATOM 918 O O . LYS A 1 109 ? 2.880 15.285 22.100 1.00 89.69 109 LYS A O 1
ATOM 923 N N . LYS A 1 110 ? 4.296 14.705 23.749 1.00 89.62 110 LYS A N 1
ATOM 924 C CA . LYS A 1 110 ? 4.363 16.047 24.356 1.00 89.62 110 LYS A CA 1
ATOM 925 C C . LYS A 1 110 ? 4.973 17.077 23.404 1.00 89.62 110 LYS A C 1
ATOM 927 O O . LYS A 1 110 ? 4.453 18.186 23.314 1.00 89.62 110 LYS A O 1
ATOM 932 N N . ILE A 1 111 ? 6.061 16.723 22.717 1.00 90.25 111 ILE A N 1
ATOM 933 C CA . ILE A 1 111 ? 6.732 17.601 21.748 1.00 90.25 111 ILE A CA 1
ATOM 934 C C . ILE A 1 111 ? 5.789 17.906 20.582 1.00 90.25 111 ILE A C 1
ATOM 936 O O . ILE A 1 111 ? 5.560 19.076 20.280 1.00 90.25 111 ILE A O 1
ATOM 940 N N . LEU A 1 112 ? 5.170 16.877 19.998 1.00 89.06 112 LEU A N 1
ATOM 941 C CA . LEU A 1 112 ? 4.251 17.028 18.871 1.00 89.06 112 LEU A CA 1
ATOM 942 C C . LEU A 1 112 ? 3.032 17.888 19.230 1.00 89.06 112 LEU A C 1
ATOM 944 O O . LEU A 1 112 ? 2.668 18.788 18.480 1.00 89.06 112 LEU A O 1
ATOM 948 N N . GLN A 1 113 ? 2.424 17.660 20.398 1.00 87.88 113 GLN A N 1
ATOM 949 C CA . GLN A 1 113 ? 1.283 18.454 20.865 1.00 87.88 113 GLN A CA 1
ATOM 950 C C . GLN A 1 113 ? 1.634 19.934 21.044 1.00 87.88 113 GLN A C 1
ATOM 952 O O . GLN A 1 113 ? 0.831 20.794 20.688 1.00 87.88 113 GLN A O 1
ATOM 957 N N . ARG A 1 114 ? 2.825 20.238 21.576 1.00 86.06 114 ARG A N 1
ATOM 958 C CA . ARG A 1 114 ? 3.308 21.621 21.708 1.00 86.06 114 ARG A CA 1
ATOM 959 C C . ARG A 1 114 ? 3.530 22.260 20.341 1.00 86.06 114 ARG A C 1
ATOM 961 O O . ARG A 1 114 ? 3.040 23.358 20.115 1.00 86.06 114 ARG A O 1
ATOM 968 N N . ALA A 1 115 ? 4.218 21.564 19.437 1.00 83.56 115 ALA A N 1
ATOM 969 C CA . ALA A 1 115 ? 4.489 22.063 18.092 1.00 83.56 115 ALA A CA 1
ATOM 970 C C . ALA A 1 115 ? 3.190 22.365 17.329 1.00 83.56 115 ALA A C 1
ATOM 972 O O . ALA A 1 115 ? 3.023 23.471 16.823 1.00 83.56 115 ALA A O 1
ATOM 973 N N . LEU A 1 116 ? 2.238 21.426 17.331 1.00 81.06 116 LEU A N 1
ATOM 974 C CA . LEU A 1 116 ? 0.946 21.608 16.669 1.00 81.06 116 LEU A CA 1
ATOM 975 C C . LEU A 1 116 ? 0.148 22.762 17.282 1.00 81.06 116 LEU A C 1
ATOM 977 O O . LEU A 1 116 ? -0.336 23.624 16.552 1.00 81.06 116 LEU A O 1
ATOM 981 N N . LYS A 1 117 ? 0.043 22.833 18.615 1.00 80.75 117 LYS A N 1
ATOM 982 C CA . LYS A 1 117 ? -0.676 23.925 19.287 1.00 80.75 117 LYS A CA 1
ATOM 983 C C . LYS A 1 117 ? -0.103 25.294 18.905 1.00 80.75 117 LYS A C 1
ATOM 985 O O . LYS A 1 117 ? -0.870 26.183 18.550 1.00 80.75 117 LYS A O 1
ATOM 990 N N . ASN A 1 118 ? 1.223 25.418 18.881 1.00 65.38 118 ASN A N 1
ATOM 991 C CA . ASN A 1 118 ? 1.891 26.645 18.459 1.00 65.38 118 ASN A CA 1
ATOM 992 C C . ASN A 1 118 ? 1.564 26.988 16.996 1.00 65.38 118 ASN A C 1
ATOM 994 O O . ASN A 1 118 ? 1.280 28.139 16.705 1.00 65.38 118 ASN A O 1
ATOM 998 N N . THR A 1 119 ? 1.531 26.010 16.080 1.00 57.28 119 THR A N 1
ATOM 999 C CA . THR A 1 119 ? 1.181 26.270 14.668 1.00 57.28 119 THR A CA 1
ATOM 1000 C C . THR A 1 119 ? -0.272 26.705 14.459 1.00 57.28 119 THR A C 1
ATOM 1002 O O . THR A 1 119 ? -0.535 27.527 13.584 1.00 57.28 119 THR A O 1
ATOM 1005 N N . PHE A 1 120 ? -1.214 26.205 15.266 1.00 51.69 120 PHE A N 1
ATOM 1006 C CA . PHE A 1 120 ? -2.618 26.623 15.189 1.00 51.69 120 PHE A CA 1
ATOM 1007 C C . PHE A 1 120 ? -2.851 28.010 15.807 1.00 51.69 120 PHE A C 1
ATOM 1009 O O . PHE A 1 120 ? -3.691 28.752 15.308 1.00 51.69 120 PHE A O 1
ATOM 1016 N N . GLU A 1 121 ? -2.087 28.401 16.833 1.00 48.47 121 GLU A N 1
ATOM 1017 C CA . GLU A 1 121 ? -2.147 29.756 17.406 1.00 48.47 121 GLU A CA 1
ATOM 1018 C C . GLU A 1 121 ? -1.608 30.829 16.436 1.00 48.47 121 GLU A C 1
ATOM 1020 O O . GLU A 1 121 ? -2.121 31.949 16.417 1.00 48.47 121 GLU A O 1
ATOM 1025 N N . THR A 1 122 ? -0.641 30.493 15.571 1.00 48.38 122 THR A N 1
ATOM 1026 C CA . THR A 1 122 ? -0.111 31.420 14.549 1.00 48.38 122 THR A CA 1
ATOM 1027 C C . THR A 1 122 ? -1.022 31.569 13.324 1.00 48.38 122 THR A C 1
ATOM 1029 O O . THR A 1 122 ? -0.927 32.561 12.601 1.00 48.38 122 THR A O 1
ATOM 1032 N N . HIS A 1 123 ? -1.922 30.612 13.075 1.00 48.31 123 HIS A N 1
ATOM 1033 C CA . HIS A 1 123 ? -2.770 30.575 11.882 1.00 48.31 123 HIS A CA 1
ATOM 1034 C C . HIS A 1 123 ? -4.263 30.540 12.240 1.00 48.31 123 HIS A C 1
ATOM 1036 O O . HIS A 1 123 ? -4.973 29.581 11.950 1.00 48.31 123 HIS A O 1
ATOM 1042 N N . ASN A 1 124 ? -4.777 31.649 12.782 1.00 41.12 124 ASN A N 1
ATOM 1043 C CA . ASN A 1 124 ? -6.218 31.930 12.876 1.00 41.12 124 ASN A CA 1
ATOM 1044 C C . ASN A 1 124 ? -6.835 32.253 11.495 1.00 41.12 124 ASN A C 1
ATOM 1046 O O . ASN A 1 124 ? -7.464 33.293 11.309 1.00 41.12 124 ASN A O 1
ATOM 1050 N N . SER A 1 125 ? -6.643 31.389 10.496 1.00 37.53 125 SER A N 1
ATOM 1051 C CA . SER A 1 125 ? -7.349 31.493 9.213 1.00 37.53 125 SER A CA 1
ATOM 1052 C C . SER A 1 125 ? -7.846 30.126 8.755 1.00 37.53 125 SER A C 1
ATOM 1054 O O . SER A 1 125 ? -7.097 29.227 8.384 1.00 37.53 125 SER A O 1
ATOM 1056 N N . THR A 1 126 ? -9.166 29.991 8.822 1.00 43.84 126 THR A N 1
ATOM 1057 C CA . THR A 1 126 ? -9.976 28.845 8.426 1.00 43.84 126 THR A CA 1
ATOM 1058 C C . THR A 1 126 ? -9.769 28.524 6.946 1.00 43.84 126 THR A C 1
ATOM 1060 O O . THR A 1 126 ? -10.429 29.099 6.086 1.00 43.84 126 THR A O 1
ATOM 1063 N N . THR A 1 127 ? -8.881 27.585 6.624 1.00 37.75 127 THR A N 1
ATOM 1064 C CA . THR A 1 127 ? -8.920 26.886 5.333 1.00 37.75 127 THR A CA 1
ATOM 1065 C C . THR A 1 127 ? -8.679 25.390 5.541 1.00 37.75 127 THR A C 1
ATOM 1067 O O . THR A 1 127 ? -7.834 25.020 6.358 1.00 37.75 127 THR A O 1
ATOM 1070 N N . PRO A 1 128 ? -9.434 24.503 4.862 1.00 36.84 128 PRO A N 1
ATOM 1071 C CA . PRO A 1 128 ? -9.230 23.067 4.975 1.00 36.84 128 PRO A CA 1
ATOM 1072 C C . PRO A 1 128 ? -7.856 22.729 4.402 1.00 36.84 128 PRO A C 1
ATOM 1074 O O . PRO A 1 128 ? -7.564 23.079 3.257 1.00 36.84 128 PRO A O 1
ATOM 1077 N N . LEU A 1 129 ? -7.027 22.052 5.194 1.00 38.62 129 LEU A N 1
ATOM 1078 C CA . LEU A 1 129 ? -5.736 21.524 4.766 1.00 38.62 129 LEU A CA 1
ATOM 1079 C C . LEU A 1 129 ? -5.973 20.509 3.640 1.00 38.62 129 LEU A C 1
ATOM 1081 O O . LEU A 1 129 ? -6.250 19.337 3.882 1.00 38.62 129 LEU A O 1
ATOM 1085 N N . GLN A 1 130 ? -5.912 20.971 2.392 1.00 33.31 130 GLN A N 1
ATOM 1086 C CA . GLN A 1 130 ? -5.659 20.092 1.260 1.00 33.31 130 GLN A CA 1
ATOM 1087 C C . GLN A 1 130 ? -4.268 19.487 1.460 1.00 33.31 130 GLN A C 1
ATOM 1089 O O . GLN A 1 130 ? -3.332 20.218 1.786 1.00 33.31 130 GLN A O 1
ATOM 1094 N N . GLU A 1 131 ? -4.137 18.179 1.228 1.00 33.09 131 GLU A N 1
ATOM 1095 C CA . GLU A 1 131 ? -2.864 17.475 1.028 1.00 33.09 131 GLU A CA 1
ATOM 1096 C C . GLU A 1 131 ? -2.148 18.046 -0.213 1.00 33.09 131 GLU A C 1
ATOM 1098 O O . GLU A 1 131 ? -2.005 17.408 -1.252 1.00 33.09 131 GLU A O 1
ATOM 1103 N N . ARG A 1 132 ? -1.717 19.304 -0.152 1.00 30.83 132 ARG A N 1
ATOM 1104 C CA . ARG A 1 132 ? -0.560 19.741 -0.914 1.00 30.83 132 ARG A CA 1
ATOM 1105 C C . ARG A 1 132 ? 0.631 19.206 -0.150 1.00 30.83 132 ARG A C 1
ATOM 1107 O O . ARG A 1 132 ? 0.684 19.383 1.064 1.00 30.83 132 ARG A O 1
ATOM 1114 N N . ASN A 1 133 ? 1.567 18.572 -0.858 1.00 39.53 133 ASN A N 1
ATOM 1115 C CA . ASN A 1 133 ? 2.935 18.426 -0.377 1.00 39.53 133 ASN A CA 1
ATOM 1116 C C . ASN A 1 133 ? 3.363 19.814 0.097 1.00 39.53 133 ASN A C 1
ATOM 1118 O O . ASN A 1 133 ? 3.627 20.708 -0.708 1.00 39.53 133 ASN A O 1
ATOM 1122 N N . LEU A 1 134 ? 3.273 20.018 1.405 1.00 38.81 134 LEU A N 1
ATOM 1123 C CA . LEU A 1 134 ? 3.723 21.201 2.090 1.00 38.81 134 LEU A CA 1
ATOM 1124 C C . LEU A 1 134 ? 5.230 21.127 1.907 1.00 38.81 134 LEU A C 1
ATOM 1126 O O . LEU A 1 134 ? 5.914 20.458 2.674 1.00 38.81 134 LEU A O 1
ATOM 1130 N N . GLY A 1 135 ? 5.725 21.756 0.837 1.00 36.56 135 GLY A N 1
ATOM 1131 C CA . GLY A 1 135 ? 7.122 22.136 0.658 1.00 36.56 135 GLY A CA 1
ATOM 1132 C C . GLY A 1 135 ? 7.487 23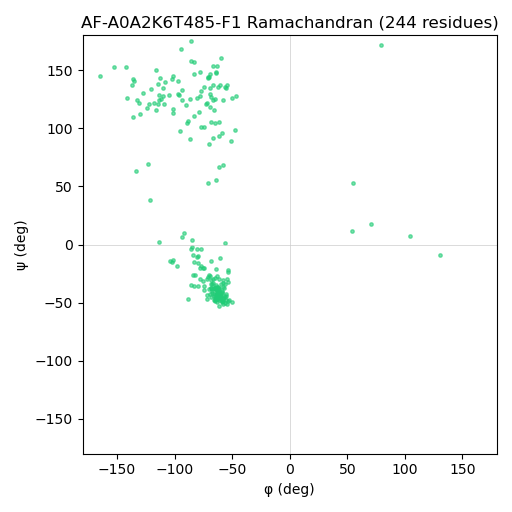.162 1.722 1.00 36.56 135 GLY A C 1
ATOM 1133 O O . GLY A 1 135 ? 7.855 24.291 1.424 1.00 36.56 135 GLY A O 1
ATOM 1134 N N . LEU A 1 136 ? 7.261 22.790 2.977 1.00 41.75 136 LEU A N 1
ATOM 1135 C CA . LEU A 1 136 ? 7.859 23.420 4.112 1.00 41.75 136 LEU A CA 1
ATOM 1136 C C . LEU A 1 136 ? 9.324 23.031 3.970 1.00 41.75 136 LEU A C 1
ATOM 1138 O O . LEU A 1 136 ? 9.692 21.886 4.228 1.00 41.75 136 LEU A O 1
ATOM 1142 N N . ASP A 1 137 ? 10.141 23.994 3.553 1.00 39.75 137 ASP A N 1
ATOM 1143 C CA . ASP A 1 137 ? 11.532 24.092 3.988 1.00 39.75 137 ASP A CA 1
ATOM 1144 C C . ASP A 1 137 ? 11.509 24.201 5.525 1.00 39.75 137 ASP A C 1
ATOM 1146 O O . ASP A 1 137 ? 11.746 25.243 6.134 1.00 39.75 137 ASP A O 1
ATOM 1150 N N . ILE A 1 138 ? 11.106 23.116 6.189 1.00 50.94 138 ILE A N 1
ATOM 1151 C CA . ILE A 1 138 ? 11.441 22.898 7.579 1.00 50.94 138 ILE A CA 1
ATOM 1152 C C . ILE A 1 138 ? 12.943 22.728 7.494 1.00 50.94 138 ILE A C 1
ATOM 1154 O O . ILE A 1 138 ? 13.402 21.814 6.815 1.00 50.94 138 ILE A O 1
ATOM 1158 N N . ASN A 1 139 ? 13.686 23.649 8.102 1.00 48.97 139 ASN A N 1
ATOM 1159 C CA . ASN A 1 139 ? 15.109 23.499 8.358 1.00 48.97 139 ASN A CA 1
ATOM 1160 C C . ASN A 1 139 ? 15.295 22.139 9.053 1.00 48.97 139 ASN A C 1
ATOM 1162 O O . ASN A 1 139 ? 15.093 22.018 10.262 1.00 48.97 139 ASN A O 1
ATOM 1166 N N . MET A 1 140 ? 15.491 21.095 8.244 1.00 58.84 140 MET A N 1
ATOM 1167 C CA . MET A 1 140 ? 15.628 19.722 8.688 1.00 58.84 140 MET A CA 1
ATOM 1168 C C . MET A 1 140 ? 16.929 19.701 9.468 1.00 58.84 140 MET A C 1
ATOM 1170 O O . MET A 1 140 ? 17.964 20.137 8.965 1.00 58.84 140 MET A O 1
ATOM 1174 N N . ASP A 1 141 ? 16.848 19.252 10.717 1.00 67.56 141 ASP A N 1
ATOM 1175 C CA . ASP A 1 141 ? 18.013 19.066 11.570 1.00 67.56 141 ASP A CA 1
ATOM 1176 C C . ASP A 1 141 ? 19.095 18.322 10.773 1.00 67.56 141 ASP A C 1
ATOM 1178 O O . ASP A 1 141 ? 18.814 17.279 10.182 1.00 67.56 141 ASP A O 1
ATOM 1182 N N . SER A 1 142 ? 20.317 18.860 10.730 1.00 72.56 142 SER A N 1
ATOM 1183 C CA . SER A 1 142 ? 21.421 18.318 9.926 1.00 72.56 142 SER A CA 1
ATOM 1184 C C . SER A 1 142 ? 21.811 16.888 10.315 1.00 72.56 142 SER A C 1
ATOM 1186 O O . SER A 1 142 ? 22.542 16.226 9.580 1.00 72.56 142 SER A O 1
ATOM 1188 N N . ARG A 1 143 ? 21.308 16.400 11.454 1.00 77.00 143 ARG A N 1
ATOM 1189 C CA . ARG A 1 143 ? 21.437 15.017 11.928 1.00 77.00 143 ARG A CA 1
ATOM 1190 C C . ARG A 1 143 ? 20.454 14.042 11.274 1.00 77.00 143 ARG A C 1
ATOM 1192 O O . ARG A 1 143 ? 20.582 12.838 11.492 1.00 77.00 143 ARG A O 1
ATOM 1199 N N . ILE A 1 144 ? 19.467 14.534 10.523 1.00 78.81 144 ILE A N 1
ATOM 1200 C CA . ILE A 1 144 ? 18.486 13.722 9.798 1.00 78.81 144 ILE A CA 1
ATOM 1201 C C . ILE A 1 144 ? 18.890 13.661 8.327 1.00 78.81 144 ILE A C 1
ATOM 1203 O O . ILE A 1 144 ? 18.889 14.666 7.620 1.00 78.81 144 ILE A O 1
ATOM 1207 N N . ILE A 1 145 ? 19.201 12.459 7.852 1.00 81.00 145 ILE A N 1
ATOM 1208 C CA . ILE A 1 145 ? 19.622 12.211 6.473 1.00 81.00 145 ILE A CA 1
ATOM 1209 C C . ILE A 1 145 ? 18.507 11.454 5.755 1.00 81.00 145 ILE A C 1
ATOM 1211 O O . ILE A 1 145 ? 18.041 10.425 6.241 1.00 81.00 145 ILE A O 1
ATOM 1215 N N . HIS A 1 146 ? 18.074 11.945 4.592 1.00 78.75 146 HIS A N 1
ATOM 1216 C CA . HIS A 1 146 ? 17.135 11.225 3.731 1.00 78.75 146 HIS A CA 1
ATOM 1217 C C . HIS A 1 146 ? 17.919 10.279 2.811 1.00 78.75 146 HIS A C 1
ATOM 1219 O O . HIS A 1 146 ? 18.372 10.675 1.738 1.00 78.75 146 HIS A O 1
ATOM 1225 N N . GLU A 1 147 ? 18.135 9.040 3.255 1.00 81.25 147 GLU A N 1
ATOM 1226 C CA . GLU A 1 147 ? 19.077 8.097 2.632 1.00 81.25 147 GLU A CA 1
ATOM 1227 C C . GLU A 1 147 ? 18.746 7.811 1.163 1.00 81.25 147 GLU A C 1
ATOM 1229 O O . GLU A 1 147 ? 19.633 7.724 0.314 1.00 81.25 147 GLU A O 1
ATOM 1234 N N . ASN A 1 148 ? 17.457 7.677 0.847 1.00 84.25 148 ASN A N 1
ATOM 1235 C CA . ASN A 1 148 ? 17.004 7.272 -0.479 1.00 84.25 148 ASN A CA 1
ATOM 1236 C C . ASN A 1 148 ? 16.683 8.450 -1.413 1.00 84.25 148 ASN A C 1
ATOM 1238 O O . ASN A 1 148 ? 16.218 8.208 -2.529 1.00 84.25 148 ASN A O 1
ATOM 1242 N N . ILE A 1 149 ? 16.950 9.703 -1.018 1.00 85.69 149 ILE A N 1
ATOM 1243 C CA . ILE A 1 149 ? 16.655 10.868 -1.867 1.00 85.69 149 ILE A CA 1
ATOM 1244 C C . ILE A 1 149 ? 17.449 10.840 -3.171 1.00 85.69 149 ILE A C 1
ATOM 1246 O O . ILE A 1 149 ? 16.878 10.990 -4.248 1.00 85.69 149 ILE A O 1
ATOM 1250 N N . ALA A 1 150 ? 18.749 10.551 -3.080 1.00 85.25 150 ALA A N 1
ATOM 1251 C CA . ALA A 1 150 ? 19.640 10.519 -4.231 1.00 85.25 150 ALA A CA 1
ATOM 1252 C C . ALA A 1 150 ? 19.236 9.412 -5.213 1.00 85.25 150 ALA A C 1
ATOM 1254 O O . ALA A 1 150 ? 19.260 9.607 -6.427 1.00 85.25 150 ALA A O 1
ATOM 1255 N N . GLU A 1 151 ? 18.809 8.259 -4.692 1.00 85.75 151 GLU A N 1
ATOM 1256 C CA . GLU A 1 151 ? 18.322 7.161 -5.522 1.00 85.75 151 GLU A CA 1
ATOM 1257 C C . GLU A 1 151 ? 16.984 7.508 -6.185 1.00 85.75 151 GLU A C 1
ATOM 1259 O O . GLU A 1 151 ? 16.820 7.277 -7.383 1.00 85.75 151 GLU A O 1
ATOM 1264 N N . LYS A 1 152 ? 16.050 8.137 -5.458 1.00 86.62 152 LYS A N 1
ATOM 1265 C CA . LYS A 1 152 ? 14.780 8.614 -6.030 1.00 86.62 152 LYS A CA 1
ATOM 1266 C C . LYS A 1 152 ? 15.005 9.622 -7.152 1.00 86.62 152 LYS A C 1
ATOM 1268 O O . LYS A 1 152 ? 14.415 9.478 -8.224 1.00 86.62 152 LYS A O 1
ATOM 1273 N N . GLU A 1 153 ? 15.896 10.588 -6.948 1.00 88.81 153 GLU A N 1
ATOM 1274 C CA . GLU A 1 153 ? 16.271 11.559 -7.977 1.00 88.81 153 GLU A CA 1
ATOM 1275 C C . GLU A 1 153 ? 16.920 10.879 -9.186 1.00 88.81 153 GLU A C 1
ATOM 1277 O O . GLU A 1 153 ? 16.545 11.157 -10.328 1.00 88.81 153 GLU A O 1
ATOM 1282 N N . ARG A 1 154 ? 17.839 9.930 -8.965 1.00 92.81 154 ARG A N 1
ATOM 1283 C CA . ARG A 1 154 ? 18.475 9.151 -10.038 1.00 92.81 154 ARG A CA 1
ATOM 1284 C C . ARG A 1 154 ? 17.439 8.388 -10.868 1.00 92.81 154 ARG A C 1
ATOM 1286 O O . ARG A 1 154 ? 17.459 8.462 -12.101 1.00 92.81 154 ARG A O 1
ATOM 1293 N N . VAL A 1 155 ? 16.523 7.672 -10.212 1.00 90.06 155 VAL A N 1
ATOM 1294 C CA . VAL A 1 155 ? 15.435 6.921 -10.859 1.00 90.06 155 VAL A CA 1
ATOM 1295 C C . VAL A 1 155 ? 14.526 7.861 -11.651 1.00 90.06 155 VAL A C 1
ATOM 1297 O O . VAL A 1 155 ? 14.173 7.559 -12.797 1.00 90.06 155 VAL A O 1
ATOM 1300 N N . GLN A 1 156 ? 14.188 9.021 -11.087 1.00 89.19 156 GLN A N 1
ATOM 1301 C CA . GLN A 1 156 ? 13.354 10.019 -11.748 1.00 89.19 156 GLN A CA 1
ATOM 1302 C C . GLN A 1 156 ? 14.034 10.590 -12.999 1.00 89.19 156 GLN A C 1
ATOM 1304 O O . GLN A 1 156 ? 13.422 10.596 -14.069 1.00 89.19 156 GLN A O 1
ATOM 1309 N N . GLN A 1 157 ? 15.314 10.963 -12.915 1.00 91.69 157 GLN A N 1
ATOM 1310 C CA . GLN A 1 157 ? 16.088 11.462 -14.056 1.00 91.69 157 GLN A CA 1
ATOM 1311 C C . GLN A 1 157 ? 16.193 10.428 -15.185 1.00 91.69 157 GLN A C 1
ATOM 1313 O O . GLN A 1 157 ? 16.035 10.764 -16.360 1.00 91.69 157 GLN A O 1
ATOM 1318 N N . ILE A 1 158 ? 16.449 9.156 -14.861 1.00 91.88 158 ILE A N 1
ATOM 1319 C CA . ILE A 1 158 ? 16.514 8.078 -15.862 1.00 91.88 158 ILE A CA 1
ATOM 1320 C C . ILE A 1 158 ? 15.153 7.875 -16.531 1.00 91.88 158 ILE A C 1
ATOM 1322 O O . ILE A 1 158 ? 15.076 7.720 -17.753 1.00 91.88 158 ILE A O 1
ATOM 1326 N N . THR A 1 159 ? 14.077 7.906 -15.746 1.00 90.31 159 THR A N 1
ATOM 1327 C CA . THR A 1 159 ? 12.708 7.748 -16.248 1.00 90.31 159 THR A CA 1
ATOM 1328 C C . THR A 1 159 ? 12.338 8.887 -17.201 1.00 90.31 159 THR A C 1
ATOM 1330 O O . THR A 1 159 ? 11.847 8.620 -18.299 1.00 90.31 159 THR A O 1
ATOM 1333 N N . GLN A 1 160 ? 12.653 10.136 -16.841 1.00 89.69 160 GLN A N 1
ATOM 1334 C CA . GLN A 1 160 ? 12.442 11.314 -17.692 1.00 89.69 160 GLN A CA 1
ATOM 1335 C C . GLN A 1 160 ? 13.251 11.244 -18.988 1.00 89.69 160 GLN A C 1
ATOM 1337 O O . GLN A 1 160 ? 12.701 11.462 -20.062 1.00 89.69 160 GLN A O 1
ATOM 1342 N N . LYS A 1 161 ? 14.528 10.843 -18.934 1.00 90.19 161 LYS A N 1
ATOM 1343 C CA . LYS A 1 161 ? 15.345 10.647 -20.148 1.00 90.19 161 LYS A CA 1
ATOM 1344 C C . LYS A 1 161 ? 14.780 9.573 -21.082 1.00 90.19 161 LYS A C 1
ATOM 1346 O O . LYS A 1 161 ? 14.995 9.640 -22.287 1.00 90.19 161 LYS A O 1
ATOM 1351 N N . THR A 1 162 ? 14.090 8.576 -20.530 1.00 88.56 162 THR A N 1
ATOM 1352 C CA . THR A 1 162 ? 13.609 7.408 -21.279 1.00 88.56 162 THR A CA 1
ATOM 1353 C C . THR A 1 162 ? 12.227 7.624 -21.897 1.00 88.56 162 THR A C 1
ATOM 1355 O O . THR A 1 162 ? 12.028 7.306 -23.067 1.00 88.56 162 THR A O 1
ATOM 1358 N N . PHE A 1 163 ? 11.270 8.147 -21.125 1.00 87.75 163 PHE A N 1
ATOM 1359 C CA . PHE A 1 163 ? 9.880 8.342 -21.563 1.00 87.75 163 PHE A CA 1
ATOM 1360 C C . PHE A 1 163 ? 9.559 9.797 -21.930 1.00 87.75 163 PHE A C 1
ATOM 1362 O O . PHE A 1 163 ? 8.547 10.058 -22.578 1.00 87.75 163 PHE A O 1
ATOM 1369 N N . GLY A 1 164 ? 10.407 10.746 -21.538 1.00 88.12 164 GLY A N 1
ATOM 1370 C CA . GLY A 1 164 ? 10.128 12.175 -21.626 1.00 88.12 164 GLY A CA 1
ATOM 1371 C C . GLY A 1 164 ? 9.218 12.680 -20.504 1.00 88.12 164 GLY A C 1
ATOM 1372 O O . GLY A 1 164 ? 8.635 11.916 -19.725 1.00 88.12 164 GLY A O 1
ATOM 1373 N N . ASP A 1 165 ? 9.072 14.001 -20.450 1.00 86.81 165 ASP A N 1
ATOM 1374 C CA . ASP A 1 165 ? 8.284 14.689 -19.419 1.00 86.81 165 ASP A CA 1
ATOM 1375 C C . ASP A 1 165 ? 6.785 14.734 -19.733 1.00 86.81 165 ASP A C 1
ATOM 1377 O O . ASP A 1 165 ? 5.958 14.966 -18.852 1.00 86.81 165 ASP A O 1
ATOM 1381 N N . TYR A 1 166 ? 6.414 14.457 -20.981 1.00 86.44 166 TYR A N 1
ATOM 1382 C CA . TYR A 1 166 ? 5.036 14.554 -21.443 1.00 86.44 166 TYR A CA 1
ATOM 1383 C C . TYR A 1 166 ? 4.207 13.296 -21.116 1.00 86.44 166 TYR A C 1
ATOM 1385 O O . TYR A 1 166 ? 4.763 12.198 -20.937 1.00 86.44 166 TYR A O 1
ATOM 1393 N N . PRO A 1 167 ? 2.867 13.434 -21.046 1.00 86.94 167 PRO A N 1
ATOM 1394 C CA . PRO A 1 167 ? 1.957 12.300 -20.931 1.00 86.94 167 PRO A CA 1
ATOM 1395 C C . PRO A 1 167 ? 2.153 11.310 -22.080 1.00 86.94 167 PRO A C 1
ATOM 1397 O O . PRO A 1 167 ? 2.268 11.706 -23.241 1.00 86.94 167 PRO A O 1
ATOM 1400 N N . GLN A 1 168 ? 2.180 10.018 -21.760 1.00 88.69 168 GLN A N 1
ATOM 1401 C CA . GLN A 1 168 ? 2.357 8.978 -22.767 1.00 88.69 168 GLN A CA 1
ATOM 1402 C C . GLN A 1 168 ? 1.054 8.710 -23.538 1.00 88.69 168 GLN A C 1
ATOM 1404 O O . GLN A 1 168 ? -0.039 8.824 -22.972 1.00 88.69 168 GLN A O 1
ATOM 1409 N N . PRO A 1 169 ? 1.137 8.319 -24.823 1.00 87.38 169 PRO A N 1
ATOM 1410 C CA . PRO A 1 169 ? -0.044 7.979 -25.601 1.00 87.38 169 PRO A CA 1
ATOM 1411 C C . PRO A 1 169 ? -0.768 6.759 -25.019 1.00 87.38 169 PRO A C 1
ATOM 1413 O O . PRO A 1 169 ? -0.176 5.892 -24.369 1.00 87.38 169 PRO A O 1
ATOM 1416 N N . GLN A 1 170 ? -2.075 6.685 -25.269 1.00 87.06 170 GLN A N 1
ATOM 1417 C CA . GLN A 1 170 ? -2.898 5.600 -24.754 1.00 87.06 170 GLN A CA 1
ATOM 1418 C C . GLN A 1 170 ? -2.593 4.294 -25.496 1.00 87.06 17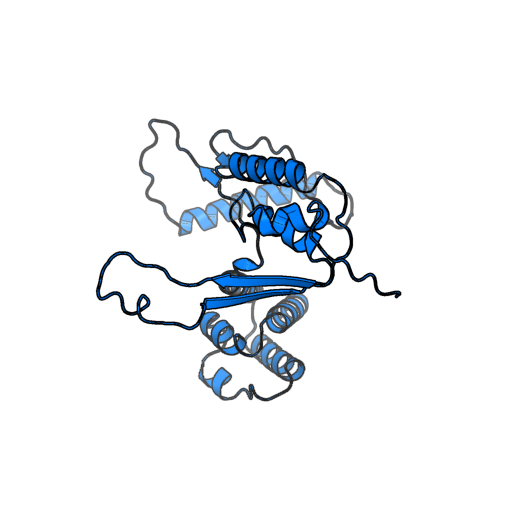0 GLN A C 1
ATOM 1420 O O . GLN A 1 170 ? -2.744 4.198 -26.713 1.00 87.06 170 GLN A O 1
ATOM 1425 N N . LEU A 1 171 ? -2.184 3.275 -24.743 1.00 87.25 171 LEU A N 1
ATOM 1426 C CA . LEU A 1 171 ? -1.972 1.918 -25.230 1.00 87.25 171 LEU A CA 1
ATOM 1427 C C . LEU A 1 171 ? -2.650 0.961 -24.255 1.00 87.25 171 LEU A C 1
ATOM 1429 O O . LEU A 1 171 ? -2.354 1.006 -23.066 1.00 87.25 171 LEU A O 1
ATOM 1433 N N . GLU A 1 172 ? -3.544 0.109 -24.750 1.00 88.50 172 GLU A N 1
ATOM 1434 C CA . GLU A 1 172 ? -4.331 -0.780 -23.886 1.00 88.50 172 GLU A CA 1
ATOM 1435 C C . GLU A 1 172 ? -3.608 -2.084 -23.545 1.00 88.50 172 GLU A C 1
ATOM 1437 O O . GLU A 1 172 ? -3.761 -2.635 -22.455 1.00 88.50 172 GLU A O 1
ATOM 1442 N N . PHE A 1 173 ? -2.829 -2.614 -24.488 1.00 88.62 173 PHE A N 1
ATOM 1443 C CA . PHE A 1 173 ? -2.113 -3.866 -24.295 1.00 88.62 173 PHE A CA 1
ATOM 1444 C C . PHE A 1 173 ? -0.839 -3.940 -25.139 1.00 88.62 173 PHE A C 1
ATOM 1446 O O . PHE A 1 173 ? -0.756 -3.367 -26.223 1.00 88.62 173 PHE A O 1
ATOM 1453 N N . ALA A 1 174 ? 0.138 -4.706 -24.654 1.00 86.94 174 ALA A N 1
ATOM 1454 C CA . ALA A 1 174 ? 1.344 -5.078 -25.390 1.00 86.94 174 ALA A CA 1
ATOM 1455 C C . ALA A 1 174 ? 1.614 -6.569 -25.193 1.00 86.94 174 ALA A C 1
ATOM 1457 O O . ALA A 1 174 ? 1.423 -7.100 -24.098 1.00 86.94 174 ALA A O 1
ATOM 1458 N N . GLN A 1 175 ? 2.047 -7.252 -26.250 1.00 86.88 175 GLN A N 1
ATOM 1459 C CA . GLN A 1 175 ? 2.253 -8.696 -26.236 1.00 86.88 175 GLN A CA 1
ATOM 1460 C C . GLN A 1 175 ? 3.631 -9.047 -26.797 1.00 86.88 175 GLN A C 1
ATOM 1462 O O . GLN A 1 175 ? 3.923 -8.756 -27.954 1.00 86.88 175 GLN A O 1
ATOM 1467 N N . TYR A 1 176 ? 4.444 -9.723 -25.990 1.00 85.38 176 TYR A N 1
ATOM 1468 C CA . TYR A 1 176 ? 5.753 -10.244 -26.369 1.00 85.38 176 TYR A CA 1
ATOM 1469 C C . TYR A 1 176 ? 5.664 -11.754 -26.557 1.00 85.38 176 TYR A C 1
ATOM 1471 O O . TYR A 1 176 ? 5.163 -12.471 -25.688 1.00 85.38 176 TYR A O 1
ATOM 1479 N N . LYS A 1 177 ? 6.145 -12.225 -27.706 1.00 87.31 177 LYS A N 1
ATOM 1480 C CA . LYS A 1 177 ? 6.245 -13.641 -28.064 1.00 87.31 177 LYS A CA 1
ATOM 1481 C C . LYS A 1 177 ? 7.721 -13.990 -28.192 1.00 87.31 177 LYS A C 1
ATOM 1483 O O . LYS A 1 177 ? 8.413 -13.385 -29.005 1.00 87.31 177 LYS A O 1
ATOM 1488 N N . LEU A 1 178 ? 8.183 -14.944 -27.396 1.00 86.25 178 LEU A N 1
ATOM 1489 C CA . LEU A 1 178 ? 9.513 -15.531 -27.506 1.00 86.25 178 LEU A CA 1
ATOM 1490 C C . LEU A 1 178 ? 9.359 -16.986 -27.930 1.00 86.25 178 LEU A C 1
ATOM 1492 O O . LEU A 1 178 ? 8.620 -17.736 -27.297 1.00 86.25 178 LEU A O 1
ATOM 1496 N N . GLU A 1 179 ? 10.082 -17.373 -28.972 1.00 88.00 179 GLU A N 1
ATOM 1497 C CA . GLU A 1 179 ? 10.213 -18.755 -29.411 1.00 88.00 179 GLU A CA 1
ATOM 1498 C C . GLU A 1 179 ? 11.703 -19.039 -29.589 1.00 88.00 179 GLU A C 1
ATOM 1500 O O . GLU A 1 179 ? 12.361 -18.428 -30.430 1.00 88.00 179 GLU A O 1
ATOM 1505 N N . THR A 1 180 ? 12.263 -19.899 -28.739 1.00 84.94 180 THR A N 1
ATOM 1506 C CA . THR A 1 180 ? 13.696 -20.209 -28.753 1.00 84.94 180 THR A CA 1
ATOM 1507 C C . THR A 1 180 ? 13.932 -21.701 -28.603 1.00 84.94 180 THR A C 1
ATOM 1509 O O . THR A 1 180 ? 13.228 -22.382 -27.860 1.00 84.94 180 THR A O 1
ATOM 1512 N N . LYS A 1 181 ? 14.928 -22.229 -29.312 1.00 82.38 181 LYS A N 1
ATOM 1513 C CA . LYS A 1 181 ? 15.360 -23.620 -29.165 1.00 82.38 181 LYS A CA 1
ATOM 1514 C C . LYS A 1 181 ? 16.544 -23.659 -28.217 1.00 82.38 181 LYS A C 1
ATOM 1516 O O . LYS A 1 181 ? 17.511 -22.923 -28.407 1.00 82.38 181 LYS A O 1
ATOM 1521 N N . PHE A 1 182 ? 16.463 -24.513 -27.208 1.00 77.75 182 PHE A N 1
ATOM 1522 C CA . PHE A 1 182 ? 17.580 -24.724 -26.306 1.00 77.75 182 PHE A CA 1
ATOM 1523 C C . PHE A 1 182 ? 18.661 -25.523 -27.042 1.00 77.75 182 PHE A C 1
ATOM 1525 O O . PHE A 1 182 ? 18.400 -26.616 -27.536 1.00 77.75 182 PHE A O 1
ATOM 1532 N N . LYS A 1 183 ? 19.862 -24.954 -27.155 1.00 72.69 183 LYS A N 1
ATOM 1533 C CA . LYS A 1 183 ? 21.043 -25.636 -27.689 1.00 72.69 183 LYS A CA 1
ATOM 1534 C C . LYS A 1 183 ? 22.078 -25.695 -26.576 1.00 72.69 183 LYS A C 1
ATOM 1536 O O . LYS A 1 183 ? 22.441 -24.656 -26.034 1.00 72.69 183 LYS A O 1
ATOM 1541 N N . SER A 1 184 ? 22.501 -26.899 -26.218 1.00 70.00 184 SER A N 1
ATOM 1542 C CA . SER A 1 184 ? 23.536 -27.139 -25.214 1.00 70.00 184 SER A CA 1
ATOM 1543 C C . SER A 1 184 ? 24.598 -28.033 -25.820 1.00 70.00 184 SER A C 1
ATOM 1545 O O . SER A 1 184 ? 24.269 -29.087 -26.356 1.00 70.00 184 SER A O 1
ATOM 1547 N N . ASP A 1 185 ? 25.854 -27.623 -25.676 1.00 69.00 185 ASP A N 1
ATOM 1548 C CA . ASP A 1 185 ? 27.020 -28.391 -26.122 1.00 69.00 185 ASP A CA 1
ATOM 1549 C C . ASP A 1 185 ? 27.399 -29.496 -25.116 1.00 69.00 185 ASP A C 1
ATOM 1551 O O . ASP A 1 185 ? 28.213 -30.370 -25.404 1.00 69.00 185 ASP A O 1
ATOM 1555 N N . LEU A 1 186 ? 26.796 -29.479 -23.919 1.00 69.56 186 LEU A N 1
ATOM 1556 C CA . LEU A 1 186 ? 26.938 -30.530 -22.916 1.00 69.56 186 LEU A CA 1
ATOM 1557 C C . LEU A 1 186 ? 25.958 -31.668 -23.221 1.00 69.56 186 LEU A C 1
ATOM 1559 O O . LEU A 1 186 ? 24.741 -31.515 -23.057 1.00 69.56 186 LEU A O 1
ATOM 1563 N N . ASN A 1 187 ? 26.506 -32.811 -23.640 1.00 57.69 187 ASN A N 1
ATOM 1564 C CA . ASN A 1 187 ? 25.766 -34.063 -23.794 1.00 57.69 187 ASN A CA 1
ATOM 1565 C C . ASN A 1 187 ? 25.127 -34.460 -22.449 1.00 57.69 187 ASN A C 1
ATOM 1567 O O . ASN A 1 187 ? 25.830 -34.589 -21.448 1.00 57.69 187 ASN A O 1
ATOM 1571 N N . GLY A 1 188 ? 23.803 -34.654 -22.429 1.00 62.50 188 GLY A N 1
ATOM 1572 C CA . GLY A 1 188 ? 23.050 -35.126 -21.254 1.00 62.50 188 GLY A CA 1
ATOM 1573 C C . GLY A 1 188 ? 22.235 -34.068 -20.498 1.00 62.50 188 GLY A C 1
ATOM 1574 O O . GLY A 1 188 ? 21.688 -34.352 -19.434 1.00 62.50 188 GLY A O 1
ATOM 1575 N N . SER A 1 189 ? 22.125 -32.842 -21.015 1.00 63.34 189 SER A N 1
ATOM 1576 C CA . SER A 1 189 ? 21.189 -31.852 -20.470 1.00 63.34 189 SER A CA 1
ATOM 1577 C C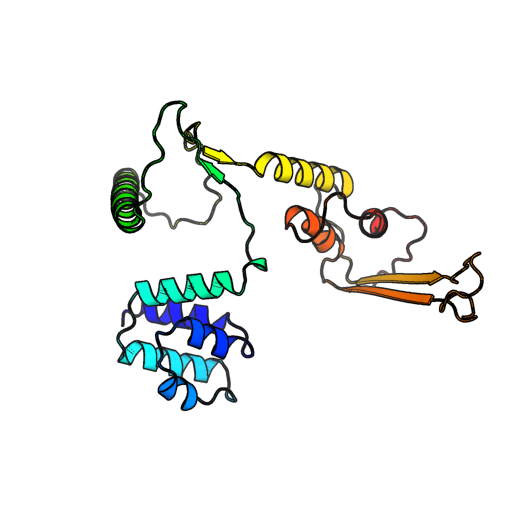 . SER A 1 189 ? 19.732 -32.263 -20.747 1.00 63.34 189 SER A C 1
ATOM 1579 O O . SER A 1 189 ? 19.360 -32.506 -21.891 1.00 63.34 189 SER A O 1
ATOM 1581 N N . ILE A 1 190 ? 18.882 -32.260 -19.708 1.00 68.00 190 ILE A N 1
ATOM 1582 C CA . ILE A 1 190 ? 17.443 -32.620 -19.753 1.00 68.00 190 ILE A CA 1
ATOM 1583 C C . ILE A 1 190 ? 16.661 -31.823 -20.821 1.00 68.00 190 ILE A C 1
ATOM 1585 O O . ILE A 1 190 ? 15.600 -32.245 -21.284 1.00 68.00 190 ILE A O 1
ATOM 1589 N N . LEU A 1 191 ? 17.166 -30.648 -21.208 1.00 67.38 191 LEU A N 1
ATOM 1590 C CA . LEU A 1 191 ? 16.553 -29.769 -22.205 1.00 67.38 191 LEU A CA 1
ATOM 1591 C C . LEU A 1 191 ? 17.223 -29.851 -23.586 1.00 67.38 191 LEU A C 1
ATOM 1593 O O . LEU A 1 191 ? 16.644 -29.346 -24.543 1.00 67.38 191 LEU A O 1
ATOM 1597 N N . ALA A 1 192 ? 18.408 -30.463 -23.706 1.00 65.38 192 ALA A N 1
ATOM 1598 C CA . ALA A 1 192 ? 19.152 -30.571 -24.967 1.00 65.38 192 ALA A CA 1
ATOM 1599 C C . ALA A 1 192 ? 18.504 -31.538 -25.968 1.00 65.38 192 ALA A C 1
ATOM 1601 O O . ALA A 1 192 ? 18.630 -31.345 -27.172 1.00 65.38 192 ALA A O 1
ATOM 1602 N N . GLU A 1 193 ? 17.777 -32.540 -25.472 1.00 64.94 193 GLU A N 1
ATOM 1603 C CA . GLU A 1 193 ? 17.072 -33.534 -26.295 1.00 64.94 193 GLU A CA 1
ATOM 1604 C C . GLU A 1 193 ? 15.674 -33.069 -26.738 1.00 64.94 193 GLU A C 1
ATOM 1606 O O . GLU A 1 193 ? 14.989 -33.763 -27.488 1.00 64.94 193 GLU A O 1
ATOM 1611 N N . ARG A 1 194 ? 15.210 -31.894 -26.287 1.00 70.56 194 ARG A N 1
ATOM 1612 C CA . ARG A 1 194 ? 13.891 -31.380 -26.675 1.00 70.56 194 ARG A CA 1
ATOM 1613 C C . ARG A 1 194 ? 13.935 -30.760 -28.072 1.00 70.56 194 ARG A C 1
ATOM 1615 O O . ARG A 1 194 ? 14.518 -29.698 -28.267 1.00 70.56 194 ARG A O 1
ATOM 1622 N N . GLU A 1 195 ? 13.235 -31.381 -29.022 1.00 73.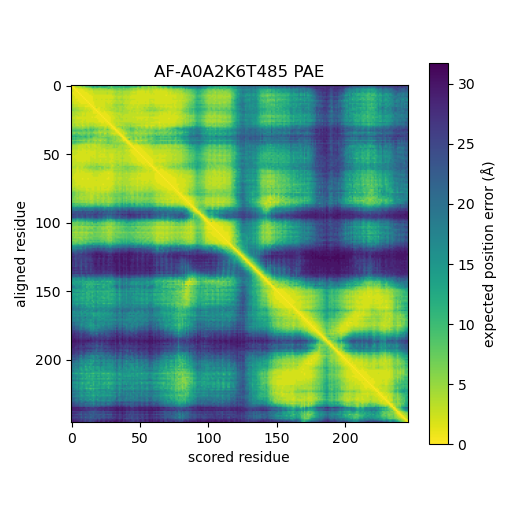25 195 GLU A N 1
ATOM 1623 C CA . GLU A 1 195 ? 13.063 -30.837 -30.380 1.00 73.25 195 GLU A CA 1
ATOM 1624 C C . GLU A 1 195 ? 12.126 -29.615 -30.431 1.00 73.25 195 GLU A C 1
ATOM 1626 O O . GLU A 1 195 ? 12.279 -28.733 -31.288 1.00 73.25 195 GLU A O 1
ATOM 1631 N N . GLU A 1 196 ? 11.157 -29.545 -29.511 1.00 80.69 196 GLU A N 1
ATOM 1632 C CA . GLU A 1 196 ? 10.182 -28.455 -29.460 1.00 80.69 196 GLU A CA 1
ATOM 1633 C C . GLU A 1 196 ? 10.787 -27.151 -28.909 1.00 80.69 196 GLU A C 1
ATOM 1635 O O . GLU A 1 196 ? 11.468 -27.162 -27.878 1.00 80.69 196 GLU A O 1
ATOM 1640 N N . PRO A 1 197 ? 10.499 -25.993 -29.537 1.00 84.31 197 PRO A N 1
ATOM 1641 C CA . PRO A 1 197 ? 10.963 -24.708 -29.043 1.00 84.31 197 PRO A CA 1
ATOM 1642 C C . PRO A 1 197 ? 10.240 -24.302 -27.753 1.00 84.31 197 PRO A C 1
ATOM 1644 O O . PRO A 1 197 ? 9.031 -24.489 -27.580 1.00 84.31 197 PRO A O 1
ATOM 1647 N N . LEU A 1 198 ? 10.988 -23.650 -26.868 1.00 84.94 198 LEU A N 1
ATOM 1648 C CA . LEU A 1 198 ? 10.457 -22.957 -25.707 1.00 84.94 198 LEU A CA 1
ATOM 1649 C C . LEU A 1 198 ? 9.683 -21.732 -26.182 1.00 84.94 198 LEU A C 1
ATOM 1651 O O . LEU A 1 198 ? 10.242 -20.819 -26.793 1.00 84.94 198 LEU A O 1
ATOM 1655 N N . ARG A 1 199 ? 8.387 -21.726 -25.878 1.00 88.88 199 ARG A N 1
ATOM 1656 C CA . ARG A 1 199 ? 7.461 -20.647 -26.215 1.00 88.88 199 ARG A CA 1
ATOM 1657 C C . ARG A 1 199 ? 7.084 -19.908 -24.941 1.00 88.88 199 ARG A C 1
ATOM 1659 O O . ARG A 1 199 ? 6.530 -20.503 -24.023 1.00 88.88 199 ARG A O 1
ATOM 1666 N N . CYS A 1 200 ? 7.367 -18.613 -24.891 1.00 86.69 200 CYS A N 1
ATOM 1667 C CA . CYS A 1 200 ? 6.942 -17.736 -23.809 1.00 86.69 200 CYS A CA 1
ATOM 1668 C C . CYS A 1 200 ? 6.076 -16.612 -24.374 1.00 86.69 200 CYS A C 1
ATOM 1670 O O . CYS A 1 200 ? 6.408 -15.992 -25.389 1.00 86.69 200 CYS A O 1
ATOM 1672 N N . LEU A 1 201 ? 4.949 -16.366 -23.707 1.00 88.94 201 LEU A N 1
ATOM 1673 C CA . LEU A 1 201 ? 4.028 -15.300 -24.046 1.00 88.94 201 LEU A CA 1
ATOM 1674 C C . LEU A 1 201 ? 3.809 -14.396 -22.844 1.00 88.94 201 LEU A C 1
ATOM 1676 O O . LEU A 1 201 ? 3.244 -14.819 -21.841 1.00 88.94 201 LEU A O 1
ATOM 1680 N N . ILE A 1 202 ? 4.188 -13.131 -22.988 1.00 88.56 202 ILE A N 1
ATOM 1681 C CA . ILE A 1 202 ? 3.955 -12.109 -21.972 1.00 88.56 202 ILE A CA 1
ATOM 1682 C C . ILE A 1 202 ? 2.963 -11.106 -22.545 1.00 88.56 202 ILE A C 1
ATOM 1684 O O . ILE A 1 202 ? 3.194 -10.544 -23.616 1.00 88.56 202 ILE A O 1
ATOM 1688 N N . LYS A 1 203 ? 1.853 -10.879 -21.841 1.00 90.50 203 LYS A N 1
ATOM 1689 C CA . LYS A 1 203 ? 0.840 -9.889 -22.212 1.00 90.50 203 LYS A CA 1
ATOM 1690 C C . LYS A 1 203 ? 0.661 -8.892 -21.075 1.00 90.50 203 LYS A C 1
ATOM 1692 O O . LYS A 1 203 ? 0.263 -9.271 -19.980 1.00 90.50 203 LYS A O 1
ATOM 1697 N N . PHE A 1 204 ? 0.893 -7.622 -21.370 1.00 90.62 204 PHE A N 1
ATOM 1698 C CA . PHE A 1 204 ? 0.563 -6.505 -20.495 1.00 90.62 204 PHE A CA 1
ATOM 1699 C C . PHE A 1 204 ? -0.778 -5.909 -20.915 1.00 90.62 204 PHE A C 1
ATOM 1701 O O . PHE A 1 204 ? -1.048 -5.809 -22.112 1.00 90.62 204 PHE A O 1
ATOM 1708 N N . SER A 1 205 ? -1.607 -5.516 -19.947 1.00 90.69 205 SER A N 1
ATOM 1709 C CA . SER A 1 205 ? -2.915 -4.902 -20.185 1.00 90.69 205 SER A CA 1
ATOM 1710 C C . SER A 1 205 ? -3.157 -3.799 -19.161 1.00 90.69 205 SER A C 1
ATOM 1712 O O . SER A 1 205 ? -3.058 -4.047 -17.963 1.00 90.69 205 SER A O 1
ATOM 1714 N N . SER A 1 206 ? -3.466 -2.592 -19.621 1.00 90.75 206 SER A N 1
ATOM 1715 C CA . SER A 1 206 ? -3.786 -1.435 -18.781 1.00 90.75 206 SER A CA 1
ATOM 1716 C C . SER A 1 206 ? -4.454 -0.359 -19.638 1.00 90.75 206 SER A C 1
ATOM 1718 O O . SER A 1 206 ? -4.028 -0.189 -20.773 1.00 90.75 206 SER A O 1
ATOM 1720 N N . PRO A 1 207 ? -5.426 0.418 -19.126 1.00 90.31 207 PRO A N 1
ATOM 1721 C CA . PRO A 1 207 ? -6.008 1.542 -19.865 1.00 90.31 207 PRO A CA 1
ATOM 1722 C C . PRO A 1 207 ? -4.971 2.562 -20.365 1.00 90.31 207 PRO A C 1
ATOM 1724 O O . PRO A 1 207 ? -5.177 3.175 -21.409 1.00 90.31 207 PRO A O 1
ATOM 1727 N N . HIS A 1 208 ? -3.857 2.714 -19.637 1.00 91.75 208 HIS A N 1
ATOM 1728 C CA . HIS A 1 208 ? -2.740 3.610 -19.948 1.00 91.75 208 HIS A CA 1
ATOM 1729 C C . HIS A 1 208 ? -1.407 2.867 -19.783 1.00 91.75 208 HIS A C 1
ATOM 1731 O O . HIS A 1 208 ? -0.603 3.192 -18.912 1.00 91.75 208 HIS A O 1
ATOM 1737 N N . LEU A 1 209 ? -1.173 1.822 -20.583 1.00 91.69 209 LEU A N 1
ATOM 1738 C CA . LEU A 1 209 ? -0.030 0.923 -20.401 1.00 91.69 209 LEU A CA 1
ATOM 1739 C C . LEU A 1 209 ? 1.326 1.632 -20.399 1.00 91.69 209 LEU A C 1
ATOM 1741 O O . LEU A 1 209 ? 2.150 1.334 -19.543 1.00 91.69 209 LEU A O 1
ATOM 1745 N N . LEU A 1 210 ? 1.572 2.556 -21.328 1.00 90.50 210 LEU A N 1
ATOM 1746 C CA . LEU A 1 210 ? 2.860 3.253 -21.386 1.00 90.50 210 LEU A CA 1
ATOM 1747 C C . LEU A 1 210 ? 3.103 4.113 -20.143 1.00 90.50 210 LEU A C 1
ATOM 1749 O O . LEU A 1 210 ? 4.227 4.162 -19.653 1.00 90.50 210 LEU A O 1
ATOM 1753 N N . GLU A 1 211 ? 2.045 4.705 -19.589 1.00 91.81 211 GLU A N 1
ATOM 1754 C CA . GLU A 1 211 ? 2.158 5.487 -18.361 1.00 91.81 211 GLU A CA 1
ATOM 1755 C C . GLU A 1 211 ? 2.327 4.606 -17.128 1.00 91.81 211 GLU A C 1
ATOM 1757 O O . GLU A 1 211 ? 3.137 4.903 -16.251 1.00 91.81 211 GLU A O 1
ATOM 1762 N N . ALA A 1 212 ? 1.665 3.448 -17.111 1.00 91.31 212 ALA A N 1
ATOM 1763 C CA . ALA A 1 212 ? 1.927 2.427 -16.109 1.00 91.31 212 ALA A CA 1
ATOM 1764 C C . ALA A 1 212 ? 3.402 1.990 -16.147 1.00 91.31 212 ALA A C 1
ATOM 1766 O O . ALA A 1 212 ? 4.050 1.980 -15.105 1.00 91.31 212 ALA A O 1
ATOM 1767 N N . LEU A 1 213 ? 3.959 1.713 -17.334 1.00 91.94 213 LEU A N 1
ATOM 1768 C CA . LEU A 1 213 ? 5.371 1.351 -17.499 1.00 91.94 213 LEU A CA 1
ATOM 1769 C C . LEU A 1 213 ? 6.312 2.472 -17.037 1.00 91.94 213 LEU A C 1
ATOM 1771 O O . LEU A 1 213 ? 7.252 2.185 -16.302 1.00 91.94 213 LEU A O 1
ATOM 1775 N N . LYS A 1 214 ? 6.035 3.734 -17.392 1.00 91.25 214 LYS A N 1
ATOM 1776 C CA . LYS A 1 214 ? 6.792 4.907 -16.920 1.00 91.25 214 LYS A CA 1
ATOM 1777 C C . LYS A 1 214 ? 6.811 5.002 -15.388 1.00 91.25 214 LYS A C 1
ATOM 1779 O O . LYS A 1 214 ? 7.834 5.358 -14.814 1.00 91.25 214 LYS A O 1
ATOM 1784 N N . SER A 1 215 ? 5.708 4.650 -14.725 1.00 91.06 215 SER A N 1
ATOM 1785 C CA . SER A 1 215 ? 5.572 4.728 -13.263 1.00 91.06 215 SER A CA 1
ATOM 1786 C C . SER A 1 215 ? 6.223 3.579 -12.480 1.00 91.06 215 SER A C 1
ATOM 1788 O O . SER A 1 215 ? 6.437 3.727 -11.280 1.00 91.06 215 SER A O 1
ATOM 1790 N N . LEU A 1 216 ? 6.570 2.455 -13.125 1.00 90.31 216 LEU A N 1
ATOM 1791 C CA . LEU A 1 216 ? 7.041 1.246 -12.430 1.00 90.31 216 LEU A CA 1
ATOM 1792 C C . LEU A 1 216 ? 8.291 1.488 -11.581 1.00 90.31 216 LEU A C 1
ATOM 1794 O O . LEU A 1 216 ? 8.325 1.097 -10.415 1.00 90.31 216 LEU A O 1
ATOM 1798 N N . ALA A 1 217 ? 9.309 2.118 -12.169 1.00 89.62 217 ALA A N 1
ATOM 1799 C CA . ALA A 1 217 ? 10.570 2.359 -11.483 1.00 89.62 217 ALA A CA 1
ATOM 1800 C C . ALA A 1 217 ? 10.455 3.438 -10.389 1.00 89.62 217 ALA A C 1
ATOM 1802 O O . ALA A 1 217 ? 10.854 3.160 -9.259 1.00 89.62 217 ALA A O 1
ATOM 1803 N N . PRO A 1 218 ? 9.832 4.612 -10.633 1.00 89.19 218 PRO A N 1
ATOM 1804 C CA . PRO A 1 218 ? 9.567 5.587 -9.570 1.00 89.19 218 PRO A CA 1
ATOM 1805 C C . PRO A 1 218 ? 8.720 5.046 -8.408 1.00 89.19 218 PRO A C 1
ATOM 1807 O O . PRO A 1 218 ? 8.893 5.478 -7.272 1.00 89.19 218 PRO A O 1
ATOM 1810 N N . ALA A 1 219 ? 7.818 4.097 -8.676 1.00 86.12 219 ALA A N 1
ATOM 1811 C CA . ALA A 1 219 ? 7.010 3.438 -7.650 1.00 86.12 219 ALA A CA 1
ATOM 1812 C C . ALA A 1 219 ? 7.754 2.315 -6.899 1.00 86.12 219 ALA A C 1
ATOM 1814 O O . ALA A 1 219 ? 7.180 1.721 -5.989 1.00 86.12 219 ALA A O 1
ATOM 1815 N N . GLY A 1 220 ? 8.998 1.991 -7.276 1.00 83.69 220 GLY A N 1
ATOM 1816 C CA . GLY A 1 220 ? 9.782 0.910 -6.668 1.00 83.69 220 GLY A CA 1
ATOM 1817 C C . GLY A 1 220 ? 9.284 -0.500 -7.005 1.00 83.69 220 GLY A C 1
ATOM 1818 O O . GLY A 1 220 ? 9.616 -1.451 -6.307 1.00 83.69 220 GLY A O 1
ATOM 1819 N N . ILE A 1 221 ? 8.468 -0.651 -8.055 1.00 86.75 221 ILE A N 1
ATOM 1820 C CA . ILE A 1 221 ? 7.924 -1.949 -8.497 1.00 86.75 221 ILE A CA 1
ATOM 1821 C C . ILE A 1 221 ? 8.924 -2.684 -9.401 1.00 86.75 221 ILE A C 1
ATOM 1823 O O . ILE A 1 221 ? 8.892 -3.910 -9.504 1.00 86.75 221 ILE A O 1
ATOM 1827 N N . ALA A 1 222 ? 9.800 -1.941 -10.078 1.00 88.31 222 ALA A N 1
ATOM 1828 C CA . ALA A 1 222 ? 10.833 -2.482 -10.950 1.00 88.31 222 ALA A CA 1
ATOM 1829 C C . ALA A 1 222 ? 12.127 -1.674 -10.831 1.00 88.31 222 ALA A C 1
ATOM 1831 O O . ALA A 1 222 ? 12.094 -0.472 -10.574 1.00 88.31 222 ALA A O 1
ATOM 1832 N N . ASP A 1 223 ? 13.255 -2.324 -11.090 1.00 86.94 223 ASP A N 1
ATOM 1833 C CA . ASP A 1 223 ? 14.559 -1.671 -11.041 1.00 86.94 223 ASP A CA 1
ATOM 1834 C C . ASP A 1 223 ? 14.751 -0.691 -12.210 1.00 86.94 223 ASP A C 1
ATOM 1836 O O . ASP A 1 223 ? 14.328 -0.938 -13.346 1.00 86.94 223 ASP A O 1
ATOM 1840 N N . ALA A 1 224 ? 15.426 0.430 -11.941 1.00 88.00 224 ALA A N 1
ATOM 1841 C CA . ALA A 1 224 ? 15.858 1.373 -12.968 1.00 88.00 224 ALA A CA 1
ATOM 1842 C C . ALA A 1 224 ? 17.301 1.070 -13.425 1.00 88.00 224 ALA A C 1
ATOM 1844 O O . ALA A 1 224 ? 18.193 0.993 -12.574 1.00 88.00 224 ALA A O 1
ATOM 1845 N N . PRO A 1 225 ? 17.591 1.024 -14.742 1.00 88.44 225 PRO A N 1
ATOM 1846 C CA . PRO A 1 225 ? 16.700 1.359 -15.853 1.00 88.44 225 PRO A CA 1
ATOM 1847 C C . PRO A 1 225 ? 15.771 0.205 -16.257 1.00 88.44 225 PRO A C 1
ATOM 1849 O O . PRO A 1 225 ? 16.161 -0.961 -16.259 1.00 88.44 225 PRO A O 1
ATOM 1852 N N . LEU A 1 226 ? 14.561 0.549 -16.703 1.00 88.75 226 LEU A N 1
ATOM 1853 C CA . LEU A 1 226 ? 13.631 -0.429 -17.263 1.00 88.75 226 LEU A CA 1
ATOM 1854 C C . LEU A 1 226 ? 14.179 -1.048 -18.556 1.00 88.75 226 LEU A C 1
ATOM 1856 O O . LEU A 1 226 ? 14.870 -0.398 -19.345 1.00 88.75 226 LEU A O 1
ATOM 1860 N N . SER A 1 227 ? 13.815 -2.310 -18.797 1.00 87.69 227 SER A N 1
ATOM 1861 C CA . SER A 1 227 ? 14.258 -3.061 -19.973 1.00 87.69 227 SER A CA 1
ATOM 1862 C C . SER A 1 227 ? 13.946 -2.327 -21.289 1.00 87.69 227 SER A C 1
ATOM 1864 O O . SER A 1 227 ? 12.806 -1.889 -21.481 1.00 87.69 227 SER A O 1
ATOM 1866 N N . PRO A 1 228 ? 14.884 -2.308 -22.261 1.00 86.38 228 PRO A N 1
ATOM 1867 C CA . PRO A 1 228 ? 14.650 -1.799 -23.616 1.00 86.38 228 PRO A CA 1
ATOM 1868 C C . PRO A 1 228 ? 13.453 -2.423 -24.339 1.00 86.38 228 PRO A C 1
ATOM 1870 O O . PRO A 1 228 ? 12.927 -1.854 -25.294 1.00 86.38 228 PRO A O 1
ATOM 1873 N N . LEU A 1 229 ? 13.021 -3.617 -23.922 1.00 83.75 229 LEU A N 1
ATOM 1874 C CA . LEU A 1 229 ? 11.804 -4.226 -24.450 1.00 83.75 229 LEU A CA 1
ATOM 1875 C C . LEU A 1 229 ? 10.581 -3.366 -24.118 1.00 83.75 229 LEU A C 1
ATOM 1877 O O . LEU A 1 229 ? 9.780 -3.109 -25.005 1.00 83.75 229 LEU A O 1
ATOM 1881 N N . LEU A 1 230 ? 10.492 -2.864 -22.885 1.00 86.06 230 LEU A N 1
ATOM 1882 C CA . LEU A 1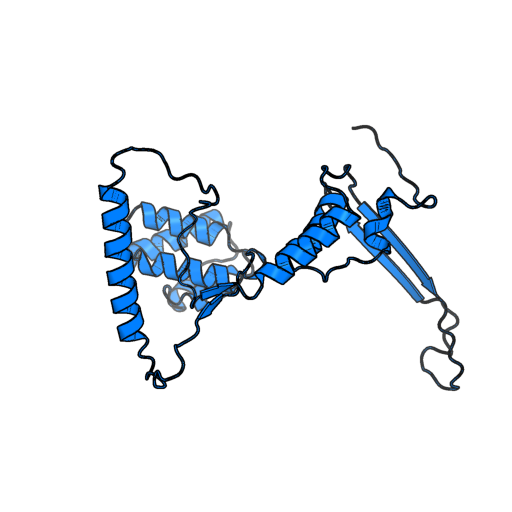 230 ? 9.365 -2.075 -22.387 1.00 86.06 230 LEU A CA 1
ATOM 1883 C C . LEU A 1 230 ? 9.472 -0.595 -22.766 1.00 86.06 230 LEU A C 1
ATOM 1885 O O . LEU A 1 230 ? 8.462 0.041 -23.056 1.00 86.06 230 LEU A O 1
ATOM 1889 N N . THR A 1 231 ? 10.685 -0.047 -22.793 1.00 85.25 231 THR A N 1
ATOM 1890 C CA . THR A 1 231 ? 10.903 1.387 -23.037 1.00 85.25 231 THR A CA 1
ATOM 1891 C C . THR A 1 231 ? 10.879 1.747 -24.522 1.00 85.25 231 THR A C 1
ATOM 1893 O O . THR A 1 231 ? 10.516 2.861 -24.884 1.00 85.25 231 THR A O 1
ATOM 1896 N N . CYS A 1 232 ? 11.202 0.807 -25.420 1.00 80.62 232 CYS A N 1
ATOM 1897 C CA . CYS A 1 232 ? 11.189 1.052 -26.864 1.00 80.62 232 CYS A CA 1
ATOM 1898 C C . CYS A 1 232 ? 9.861 0.702 -27.556 1.00 80.62 232 CYS A C 1
ATOM 1900 O O . CYS A 1 232 ? 9.824 0.697 -28.790 1.00 80.62 232 CYS A O 1
ATOM 1902 N N . ILE A 1 233 ? 8.784 0.415 -26.813 1.00 80.25 233 ILE A N 1
ATOM 1903 C CA . ILE A 1 233 ? 7.447 0.199 -27.395 1.00 80.25 233 ILE A CA 1
ATOM 1904 C C . ILE A 1 233 ? 7.067 1.336 -28.364 1.00 80.25 233 ILE A C 1
ATOM 1906 O O . ILE A 1 233 ? 6.730 1.023 -29.503 1.00 80.25 233 ILE A O 1
ATOM 1910 N N . PRO A 1 234 ? 7.184 2.631 -28.010 1.00 73.19 234 PRO A N 1
ATOM 1911 C CA . PRO A 1 234 ? 6.867 3.712 -28.947 1.00 73.19 234 PRO A CA 1
ATOM 1912 C C . PRO A 1 234 ? 7.919 3.924 -30.054 1.00 73.19 234 PRO A C 1
ATOM 1914 O O . PRO A 1 234 ? 7.594 4.484 -31.095 1.00 73.19 234 PRO A O 1
ATOM 1917 N N . ASN A 1 235 ? 9.164 3.462 -29.870 1.00 70.56 235 ASN A N 1
ATOM 1918 C CA . ASN A 1 235 ? 10.309 3.881 -30.695 1.00 70.56 235 ASN A CA 1
ATOM 1919 C C . ASN A 1 235 ? 10.771 2.856 -31.749 1.00 70.56 235 ASN A C 1
ATOM 1921 O O . ASN A 1 235 ? 11.551 3.199 -32.640 1.00 70.56 235 ASN A O 1
ATOM 1925 N N . LYS A 1 236 ? 10.348 1.585 -31.681 1.00 63.62 236 LYS A N 1
ATOM 1926 C CA . LYS A 1 236 ? 10.827 0.552 -32.620 1.00 63.62 236 LYS A CA 1
ATOM 1927 C C . LYS A 1 236 ? 9.996 0.498 -33.905 1.00 63.62 236 LYS A C 1
ATOM 1929 O O . LYS A 1 236 ? 8.806 0.202 -33.874 1.00 63.62 236 LYS A O 1
ATOM 1934 N N . ARG A 1 237 ? 10.684 0.611 -35.052 1.00 54.66 237 ARG A N 1
ATOM 1935 C CA . ARG A 1 237 ? 10.183 0.408 -36.437 1.00 54.66 237 ARG A CA 1
ATOM 1936 C C . ARG A 1 237 ? 9.530 -0.963 -36.724 1.00 54.66 237 ARG A C 1
ATOM 1938 O O . ARG A 1 237 ? 9.140 -1.216 -37.854 1.00 54.66 237 ARG A O 1
ATOM 1945 N N . MET A 1 238 ? 9.429 -1.844 -35.731 1.00 54.25 238 MET A N 1
ATOM 1946 C CA . MET A 1 238 ? 8.955 -3.229 -35.853 1.00 54.25 238 MET A CA 1
ATOM 1947 C C . MET A 1 238 ? 7.631 -3.478 -35.111 1.00 54.25 238 MET A C 1
ATOM 1949 O O . MET A 1 238 ? 7.159 -4.613 -35.068 1.00 54.25 238 MET A O 1
ATOM 1953 N N . ASN A 1 239 ? 7.043 -2.445 -34.498 1.00 66.50 239 ASN A N 1
ATOM 1954 C CA . ASN A 1 239 ? 5.809 -2.582 -33.732 1.00 66.50 239 ASN A CA 1
ATOM 1955 C C . ASN A 1 239 ? 4.591 -2.288 -34.614 1.00 66.50 239 ASN A C 1
ATOM 1957 O O . ASN A 1 239 ? 4.479 -1.218 -35.209 1.00 66.50 239 ASN A O 1
ATOM 1961 N N . TYR A 1 240 ? 3.662 -3.241 -34.680 1.00 64.81 240 TYR A N 1
ATOM 1962 C CA . TYR A 1 240 ? 2.391 -3.077 -35.379 1.00 64.81 240 TYR A CA 1
ATOM 1963 C C . TYR A 1 240 ? 1.357 -2.487 -34.420 1.00 64.81 240 TYR A C 1
ATOM 1965 O O . TYR A 1 240 ? 0.854 -3.180 -33.533 1.00 64.81 240 TYR A O 1
ATOM 1973 N N . PHE A 1 241 ? 1.024 -1.211 -34.602 1.00 69.88 241 PHE A N 1
ATOM 1974 C CA . PHE A 1 241 ? -0.053 -0.566 -33.858 1.00 69.88 241 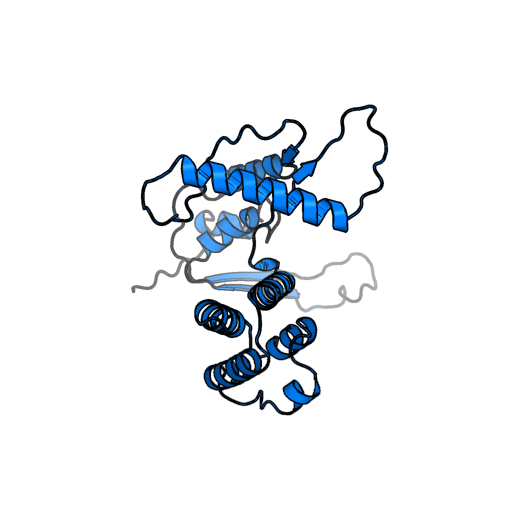PHE A CA 1
ATOM 1975 C C . PHE A 1 241 ? -1.366 -0.722 -34.618 1.00 69.88 241 PHE A C 1
ATOM 1977 O O . PHE A 1 241 ? -1.499 -0.265 -35.752 1.00 69.88 241 PHE A O 1
ATOM 1984 N N . LYS A 1 242 ? -2.354 -1.362 -33.991 1.00 66.44 242 LYS A N 1
ATOM 1985 C CA . LYS A 1 242 ? -3.726 -1.378 -34.500 1.00 66.44 242 LYS A CA 1
ATOM 1986 C C . LYS A 1 242 ? -4.503 -0.269 -33.806 1.00 66.44 242 LYS A C 1
ATOM 1988 O O . LYS A 1 242 ? -4.972 -0.461 -32.687 1.00 66.44 242 LYS A O 1
ATOM 1993 N N . ILE A 1 243 ? -4.618 0.874 -34.473 1.00 71.62 243 ILE A N 1
ATOM 1994 C CA . ILE A 1 243 ? -5.494 1.960 -34.032 1.00 71.62 243 ILE A CA 1
ATOM 1995 C C . ILE A 1 243 ? -6.934 1.469 -34.207 1.00 71.62 243 ILE A C 1
ATOM 1997 O O . ILE A 1 243 ? -7.292 0.943 -35.262 1.00 71.62 243 ILE A O 1
ATOM 2001 N N . ARG A 1 244 ? -7.732 1.556 -33.145 1.00 67.06 244 ARG A N 1
ATOM 2002 C CA . ARG A 1 244 ? -9.178 1.334 -33.197 1.00 67.06 244 ARG A CA 1
ATOM 2003 C C . ARG A 1 244 ? -9.836 2.687 -32.972 1.00 67.06 244 ARG A C 1
ATOM 2005 O O . ARG A 1 244 ? -9.398 3.411 -32.079 1.00 67.06 244 ARG A O 1
ATOM 2012 N N . ASP A 1 245 ? -10.838 3.015 -33.777 1.00 65.81 245 ASP A N 1
ATOM 2013 C CA . ASP A 1 245 ? -11.673 4.183 -33.510 1.00 65.81 245 ASP A CA 1
ATOM 2014 C C . ASP A 1 245 ? -12.431 3.983 -32.192 1.00 65.81 245 ASP A C 1
ATOM 2016 O O . ASP A 1 245 ? -12.719 2.846 -31.800 1.00 65.81 245 ASP A O 1
ATOM 2020 N N . LYS A 1 246 ? -12.672 5.095 -31.492 1.00 53.94 246 LYS A N 1
ATOM 2021 C CA . LYS A 1 246 ? -13.442 5.128 -30.244 1.00 53.94 246 LYS A CA 1
ATOM 2022 C C . LYS A 1 246 ? -14.907 4.791 -30.479 1.00 53.94 246 LYS A C 1
ATOM 2024 O O . LYS A 1 246 ? -15.473 5.323 -31.457 1.00 53.94 246 LYS A O 1
#

Secondary structure (DSSP, 8-state):
--HHHHHHHHHHHHHS-HHHHHHHHHHH-SS-HHHHHHS-TTS-HHHHHHHHHHHHHHTT--HHHHHHHHHHHHHHTGGGS----EEEPPPTT-------HHHHHHHHHHHHHHHHHHHHHH-------------------TTEEETTHHHHHHHHHHHHHHH-SSPPPP--EEEEEEEE----SSTT-TTTT--SPEEEEEEEE-TTHHHHHHHHTTTTSSPSSPPHHHHTTTT-TT--------

Solvent-accessible surface area (backbone atoms only — not comparable to full-atom values): 15529 Å² total; 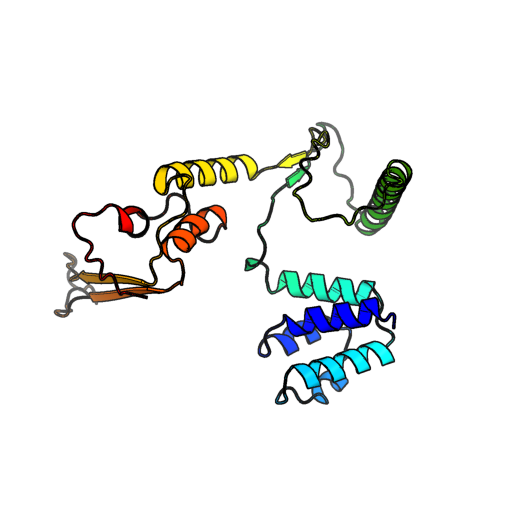per-residue (Å²): 85,58,69,70,51,49,55,50,46,44,54,55,57,70,67,50,52,81,89,50,40,64,61,52,47,56,74,57,62,79,61,55,67,75,62,57,69,72,51,70,82,88,57,62,66,68,65,47,43,55,53,51,48,50,54,38,39,77,68,51,52,47,67,66,56,46,51,50,46,51,52,52,51,46,67,79,41,53,87,81,56,84,86,84,52,74,44,79,62,79,65,96,84,67,75,89,70,83,83,52,67,70,58,47,55,53,51,52,52,55,52,50,53,51,54,52,52,53,56,52,72,75,50,90,64,97,67,85,84,67,93,59,86,72,82,66,85,62,83,69,57,90,47,57,42,63,71,49,51,67,56,52,50,50,39,45,53,54,43,35,75,66,68,45,91,60,87,60,71,80,33,52,64,51,77,50,80,47,76,45,71,62,82,59,93,60,89,85,45,90,56,48,78,48,85,70,57,51,73,49,79,50,76,51,76,33,83,44,33,52,46,53,60,62,44,30,39,75,68,68,76,40,69,73,80,68,56,68,77,72,65,37,60,91,72,46,97,82,65,86,81,82,86,72,87,133

pLDDT: mean 80.25, std 14.74, range [30.83, 94.38]

Foldseek 3Di:
DDPVLLVLLLVLLVVDDLVCNLVLVVVLVLDDVVNVVVQDSVDDSNVSSVVVSVVCVVSVPDPVSSVSSVVSSCVVPVLVDADWDKAADDDVPDDPDPDDPVVVVVVVVVVVVVVVVVVVVVDPDDDPDDPDPPPPPPVPPPRMDRVCPVVLVVLLVLLCVLQNPDQDDFDFKDKDWDWAQDDDPDPPPPRNPDPGTDIDMDMDGDRRQLVVLSCCCSSVNDPPPDDCVNSCQVPDPPDDDDDDDD

Sequence (246 aa):
MDETVAEFIKRTILKIRMNELLTILKAWDFLPENQLQTINFRQRKESLVQHLVRLCEEKHASLNDAALLDIIYTQFHQHQKIWDVFQMSKEPGEDVDLFDMKQFKNSFKKILQRALKNTFETHNSTTPLQERNLGLDINMDSRIIHENIAEKERVQQITQKTFGDYPQPQLEFAQYKLETKFKSDLNGSILAEREEPLRCLIKFSSPHLLEALKSLAPAGIADAPLSPLLTCIPNKRMNYFKIRDK

Nearest PDB structures (foldseek):
  7ywx-assembly1_N  TM=4.572E-01  e=7.467E-24  Homo sapiens
  7qoo-assembly1_N  TM=4.637E-01  e=4.033E-24  Homo sapiens
  7xhn-assembly1_N  TM=4.768E-01  e=1.433E-20  Homo sapiens
  6eqt-assembly2_B  TM=9.743E-01  e=3.905E-11  Homo sapiens
  6eqt-assembly1_A  TM=9.740E-01  e=1.132E-10  Homo sapiens

InterPro domains:
  IPR007902 Centromere protein Chl4/mis15/CENP-N [PF05238] (5-120)
  IPR007902 Centromere protein Chl4/mis15/CENP-N [PF05238] (126-246)
  IPR052011 Centromere-associated NAC/CAD complex protein [PTHR46790] (118-246)

Mean predicted aligned error: 14.06 Å

Organism: Saimiri boliviensis boliviensis (NCBI:txid39432)